Protein AF-A0A3C1A4A0-F1 (afdb_monomer)

Secondary structure (DSSP, 8-state):
-TGGG-HHHHHHHHH-TT---HHHHHHHHHHHHHHHTTT-SEEE--GGGHHHHHHHHHHHHHHHHHH--TT--SS---EEE----S--PBPSS-TTSBP-TT-S-GGG---TTS-HHHHHHHHHT----SS------TT-GGGHHHHHHHHHHHHHHT--HHHHHHHTTT--HHHHHHHHHHHHHHHHHHHHHHHHHHHT-HHHHHHHHHHHHHHHHHHHHHHHHHHHHHHT---

Structure (mmCIF, N/CA/C/O backbone):
data_AF-A0A3C1A4A0-F1
#
_entry.id   AF-A0A3C1A4A0-F1
#
loop_
_atom_site.group_PDB
_atom_site.id
_atom_site.type_symbol
_atom_site.label_atom_id
_atom_site.label_alt_id
_atom_site.label_comp_id
_atom_site.label_asym_id
_atom_site.label_entity_id
_atom_site.label_seq_id
_atom_site.pdbx_PDB_ins_code
_atom_site.Cartn_x
_atom_site.Cartn_y
_atom_site.Cartn_z
_atom_site.occupancy
_atom_site.B_iso_or_equiv
_atom_site.auth_seq_id
_atom_site.auth_comp_id
_atom_site.auth_asym_id
_atom_site.auth_atom_id
_atom_site.pdbx_PDB_model_num
ATOM 1 N N . GLY A 1 1 ? 27.630 -5.277 -5.336 1.00 88.19 1 GLY A N 1
ATOM 2 C CA . GLY A 1 1 ? 27.546 -4.837 -3.927 1.00 88.19 1 GLY A CA 1
ATOM 3 C C . GLY A 1 1 ? 26.311 -4.006 -3.605 1.00 88.19 1 GLY A C 1
ATOM 4 O O . GLY A 1 1 ? 25.944 -3.952 -2.444 1.00 88.19 1 GLY A O 1
ATOM 5 N N . GLU A 1 2 ? 25.671 -3.344 -4.577 1.00 90.88 2 GLU A N 1
ATOM 6 C CA . GLU A 1 2 ? 24.480 -2.506 -4.327 1.00 90.88 2 GLU A CA 1
ATOM 7 C C . GLU A 1 2 ? 23.326 -3.319 -3.719 1.00 90.88 2 GLU A C 1
ATOM 9 O O . GLU A 1 2 ? 22.806 -2.955 -2.670 1.00 90.88 2 GLU A O 1
ATOM 14 N N . LEU A 1 3 ? 23.026 -4.487 -4.300 1.00 93.62 3 LEU A N 1
ATOM 15 C CA . LEU A 1 3 ? 21.963 -5.382 -3.828 1.00 93.62 3 LEU A CA 1
ATOM 16 C C . LEU A 1 3 ? 22.235 -5.977 -2.437 1.00 93.62 3 LEU A C 1
ATOM 18 O O . LEU A 1 3 ? 21.347 -6.006 -1.593 1.00 93.62 3 LEU A O 1
ATOM 22 N N . SER A 1 4 ? 23.476 -6.379 -2.139 1.00 91.75 4 SER A N 1
ATOM 23 C CA . SER A 1 4 ? 23.825 -6.957 -0.829 1.00 91.75 4 SER A CA 1
ATOM 24 C C . SER A 1 4 ? 23.772 -5.951 0.327 1.00 91.75 4 SER A C 1
ATOM 26 O O . SER A 1 4 ? 23.765 -6.346 1.493 1.00 91.75 4 SER A O 1
ATOM 28 N N . ARG A 1 5 ? 23.721 -4.647 0.028 1.00 92.75 5 ARG A N 1
ATOM 29 C CA . ARG A 1 5 ? 23.561 -3.576 1.022 1.00 92.75 5 ARG A CA 1
ATOM 30 C C . ARG A 1 5 ? 22.105 -3.164 1.251 1.00 92.75 5 ARG A C 1
ATOM 32 O O . ARG A 1 5 ? 21.875 -2.317 2.112 1.00 92.75 5 ARG A O 1
ATOM 39 N N . MET A 1 6 ? 21.146 -3.752 0.536 1.00 92.12 6 MET A N 1
ATOM 40 C CA . MET A 1 6 ? 19.728 -3.430 0.693 1.00 92.12 6 MET A CA 1
ATOM 41 C C . MET A 1 6 ? 19.217 -3.850 2.072 1.00 92.12 6 MET A C 1
ATOM 43 O O . MET A 1 6 ? 19.341 -5.016 2.453 1.00 92.12 6 MET A O 1
ATOM 47 N N . THR A 1 7 ? 18.611 -2.917 2.808 1.00 90.12 7 THR A N 1
ATOM 48 C CA . THR A 1 7 ? 18.060 -3.172 4.150 1.00 90.12 7 THR A CA 1
ATOM 49 C C . THR A 1 7 ? 16.989 -4.254 4.087 1.00 90.12 7 THR A C 1
ATOM 51 O O . THR A 1 7 ? 17.040 -5.220 4.838 1.00 90.12 7 THR A O 1
ATOM 54 N N . GLN A 1 8 ? 16.102 -4.179 3.092 1.00 86.81 8 GLN A N 1
ATOM 55 C CA . GLN A 1 8 ? 15.045 -5.172 2.895 1.00 86.81 8 GLN A CA 1
ATOM 56 C C . GLN A 1 8 ? 15.579 -6.581 2.611 1.00 86.81 8 GLN A C 1
ATOM 58 O O . GLN A 1 8 ? 14.972 -7.558 3.042 1.00 86.81 8 GLN A O 1
ATOM 63 N N . PHE A 1 9 ? 16.705 -6.705 1.899 1.00 91.69 9 PHE A N 1
ATOM 64 C CA . PHE A 1 9 ? 17.341 -8.006 1.685 1.00 91.69 9 PHE A CA 1
ATOM 65 C C . PHE A 1 9 ? 17.892 -8.559 3.003 1.00 91.69 9 PHE A C 1
ATOM 67 O O . PHE A 1 9 ? 17.619 -9.712 3.331 1.00 91.69 9 PHE A O 1
ATOM 74 N N . LYS A 1 10 ? 18.608 -7.739 3.783 1.00 91.00 10 LYS A N 1
ATOM 75 C CA . LYS A 1 10 ? 19.170 -8.141 5.082 1.00 91.00 10 LYS A CA 1
ATOM 76 C C . LYS A 1 10 ? 18.083 -8.547 6.077 1.00 91.00 10 LYS A C 1
ATOM 78 O O . LYS A 1 10 ? 18.164 -9.632 6.645 1.00 91.00 10 LYS A O 1
ATOM 83 N N . ASP A 1 11 ? 17.049 -7.724 6.226 1.00 88.00 11 ASP A N 1
ATOM 84 C CA . ASP A 1 11 ? 15.963 -7.953 7.181 1.00 88.00 11 ASP A CA 1
ATOM 85 C C . ASP A 1 11 ? 15.166 -9.215 6.836 1.00 88.00 11 ASP A C 1
ATOM 87 O O . ASP A 1 11 ? 14.898 -10.044 7.706 1.00 88.00 11 ASP A O 1
ATOM 91 N N . LYS A 1 12 ? 14.802 -9.395 5.558 1.00 86.69 12 LYS A N 1
ATOM 92 C CA . LYS A 1 12 ? 14.055 -10.582 5.117 1.00 86.69 12 LYS A CA 1
ATOM 93 C C . LYS A 1 12 ? 14.904 -11.847 5.173 1.00 86.69 12 LYS A C 1
ATOM 95 O O . LYS A 1 12 ? 14.378 -12.886 5.552 1.00 86.69 12 LYS A O 1
ATOM 100 N N . SER A 1 13 ? 16.198 -11.758 4.863 1.00 89.94 13 SER A N 1
ATOM 101 C CA . SER A 1 13 ? 17.115 -12.899 4.978 1.00 89.94 13 SER A CA 1
ATOM 102 C C . SER A 1 13 ? 17.312 -13.328 6.430 1.00 89.94 13 SER A C 1
ATOM 104 O O . SER A 1 13 ? 17.374 -14.518 6.707 1.00 89.94 13 SER A O 1
ATOM 106 N N . ALA A 1 14 ? 17.367 -12.376 7.367 1.00 90.81 14 ALA A N 1
ATOM 107 C CA . ALA A 1 14 ? 17.464 -12.682 8.792 1.00 90.81 14 ALA A CA 1
ATOM 108 C C . ALA A 1 14 ? 16.178 -13.327 9.339 1.00 90.81 14 ALA A C 1
ATOM 110 O O . ALA A 1 14 ? 16.251 -14.231 10.165 1.00 90.81 14 ALA A O 1
ATOM 111 N N . LYS A 1 15 ? 15.003 -12.882 8.871 1.00 85.75 15 LYS A N 1
ATOM 112 C CA . LYS A 1 15 ? 13.700 -13.440 9.278 1.00 85.75 15 LYS A CA 1
ATOM 113 C C . LYS A 1 15 ? 13.388 -14.805 8.656 1.00 85.75 15 LYS A C 1
ATOM 115 O O . LYS A 1 15 ? 12.660 -15.580 9.263 1.00 85.75 15 LYS A O 1
ATOM 120 N N . HIS A 1 16 ? 13.918 -15.086 7.468 1.00 86.00 16 HIS A N 1
ATOM 121 C CA . HIS A 1 16 ? 13.649 -16.304 6.695 1.00 86.00 16 HIS A CA 1
ATOM 122 C C . HIS A 1 16 ? 14.960 -16.957 6.238 1.00 86.00 16 HIS A C 1
ATOM 124 O O . HIS A 1 16 ? 15.232 -17.081 5.042 1.00 86.00 16 HIS A O 1
ATOM 130 N N . ALA A 1 17 ? 15.808 -17.325 7.203 1.00 87.12 17 ALA A N 1
ATOM 131 C CA . ALA A 1 17 ? 17.153 -17.847 6.946 1.00 87.12 17 ALA A CA 1
ATOM 132 C C . ALA A 1 17 ? 17.165 -19.162 6.139 1.00 87.12 17 ALA A C 1
ATOM 134 O O . ALA A 1 17 ? 18.149 -19.479 5.477 1.00 87.12 17 ALA A O 1
ATOM 135 N N . ASP A 1 18 ? 16.064 -19.906 6.172 1.00 90.00 18 ASP A N 1
ATOM 136 C CA . ASP A 1 18 ? 15.817 -21.155 5.453 1.00 90.00 18 ASP A CA 1
ATOM 137 C C . ASP A 1 18 ? 15.404 -20.957 3.981 1.00 90.00 18 ASP A C 1
ATOM 139 O O . ASP A 1 18 ? 15.448 -21.910 3.203 1.00 90.00 18 ASP A O 1
ATOM 143 N N . ASN A 1 19 ? 15.044 -19.735 3.562 1.00 88.88 19 ASN A N 1
ATOM 144 C CA . ASN A 1 19 ? 14.554 -19.446 2.207 1.00 88.88 19 ASN A CA 1
ATOM 145 C C . ASN A 1 19 ? 15.126 -18.144 1.613 1.00 88.88 19 ASN A C 1
ATOM 147 O O . ASN A 1 19 ? 14.404 -17.252 1.153 1.00 88.88 19 ASN A O 1
ATOM 151 N N . ILE A 1 20 ? 16.455 -18.040 1.579 1.00 92.00 20 ILE A N 1
ATOM 152 C CA . ILE A 1 20 ? 17.159 -16.936 0.914 1.00 92.00 20 ILE A CA 1
ATOM 153 C C . ILE A 1 20 ? 17.352 -17.282 -0.568 1.00 92.00 20 ILE A C 1
ATOM 155 O O . ILE A 1 20 ? 18.383 -17.812 -0.979 1.00 92.00 20 ILE A O 1
ATOM 159 N N . ASN A 1 21 ? 16.340 -17.000 -1.389 1.00 93.12 21 ASN A N 1
ATOM 160 C CA . ASN A 1 21 ? 16.384 -17.278 -2.827 1.00 93.12 21 ASN A CA 1
ATOM 161 C C . ASN A 1 21 ? 16.901 -16.091 -3.664 1.00 93.12 21 ASN A C 1
ATOM 163 O O . ASN A 1 21 ? 16.893 -14.933 -3.239 1.00 93.12 21 ASN A O 1
ATOM 167 N N . ALA A 1 22 ? 17.319 -16.379 -4.901 1.00 94.94 22 ALA A N 1
ATOM 168 C CA . ALA A 1 22 ? 17.848 -15.374 -5.823 1.00 94.94 22 ALA A CA 1
ATOM 169 C C . ALA A 1 22 ? 16.829 -14.271 -6.159 1.00 94.94 22 ALA A C 1
ATOM 171 O O . ALA A 1 22 ? 17.225 -13.121 -6.315 1.00 94.94 22 ALA A O 1
ATOM 172 N N . GLY A 1 23 ? 15.531 -14.589 -6.207 1.00 94.50 23 GLY A N 1
ATOM 173 C CA . GLY A 1 23 ? 14.477 -13.602 -6.452 1.00 94.50 23 GLY A CA 1
ATOM 174 C C . GLY A 1 23 ? 14.412 -12.539 -5.354 1.00 94.50 23 GLY A C 1
ATOM 175 O O . GLY A 1 23 ? 14.337 -11.349 -5.647 1.00 94.50 23 GLY A O 1
ATOM 176 N N . LEU A 1 24 ? 14.543 -12.941 -4.087 1.00 92.69 24 LEU A N 1
ATOM 177 C CA . LEU A 1 24 ? 14.626 -12.012 -2.956 1.00 92.69 24 LEU A CA 1
ATOM 178 C C . LEU A 1 24 ? 15.855 -11.089 -3.040 1.00 92.69 24 LEU A C 1
ATOM 180 O O . LEU A 1 24 ? 15.808 -9.955 -2.567 1.00 92.69 24 LEU A O 1
ATOM 184 N N . PHE A 1 25 ? 16.947 -11.553 -3.643 1.00 94.56 25 PHE A N 1
ATOM 185 C CA . PHE A 1 25 ? 18.148 -10.744 -3.835 1.00 94.56 25 PHE A CA 1
ATOM 186 C C . PHE A 1 25 ? 18.039 -9.791 -5.035 1.00 94.56 25 PHE A C 1
ATOM 188 O O . PHE A 1 25 ? 18.521 -8.659 -4.971 1.00 94.56 25 PHE A O 1
ATOM 195 N N . THR A 1 26 ? 17.413 -10.228 -6.132 1.00 96.31 26 THR A N 1
ATOM 196 C CA . THR A 1 26 ? 17.407 -9.502 -7.412 1.00 96.31 26 THR A CA 1
ATOM 197 C C . THR A 1 26 ? 16.146 -8.690 -7.683 1.00 96.31 26 THR A C 1
ATOM 199 O O . THR A 1 26 ? 16.168 -7.872 -8.603 1.00 96.31 26 THR A O 1
ATOM 202 N N . TYR A 1 27 ? 15.075 -8.822 -6.890 1.00 95.69 27 TYR A N 1
ATOM 203 C CA . TYR A 1 27 ? 13.841 -8.064 -7.136 1.00 95.69 27 TYR A CA 1
ATOM 204 C C . TYR A 1 27 ? 14.012 -6.534 -7.212 1.00 95.69 27 TYR A C 1
ATOM 206 O O . TYR A 1 27 ? 13.233 -5.935 -7.948 1.00 95.69 27 TYR A O 1
ATOM 214 N N . PRO A 1 28 ? 14.996 -5.861 -6.566 1.00 96.75 28 PRO A N 1
ATOM 215 C CA . PRO A 1 28 ? 15.185 -4.425 -6.781 1.00 96.75 28 PRO A CA 1
ATOM 216 C C . PRO A 1 28 ? 15.557 -4.082 -8.232 1.00 96.75 28 PRO A C 1
ATOM 218 O O . PRO A 1 28 ? 15.230 -3.003 -8.712 1.00 96.75 28 PRO A O 1
ATOM 221 N N . VAL A 1 29 ? 16.204 -5.006 -8.953 1.00 97.88 29 VAL A N 1
ATOM 222 C CA . VAL A 1 29 ? 16.511 -4.852 -10.385 1.00 97.88 29 VAL A CA 1
ATOM 223 C C . VAL A 1 29 ? 15.251 -5.027 -11.229 1.00 97.88 29 VAL A C 1
ATOM 225 O O . VAL A 1 29 ? 15.039 -4.263 -12.167 1.00 97.88 29 VAL A O 1
ATOM 228 N N . LEU A 1 30 ? 14.396 -5.993 -10.880 1.00 98.19 30 LEU A N 1
ATOM 229 C CA . LEU A 1 30 ? 13.100 -6.163 -11.540 1.00 98.19 30 LEU A CA 1
ATOM 230 C C . LEU A 1 30 ? 12.206 -4.935 -11.314 1.00 98.19 30 LEU A C 1
ATOM 232 O O . LEU A 1 30 ? 11.671 -4.398 -12.272 1.00 98.19 30 LEU A O 1
ATOM 236 N N . MET A 1 31 ? 12.162 -4.412 -10.086 1.00 98.00 31 MET A N 1
ATOM 237 C CA . MET A 1 31 ? 11.457 -3.170 -9.759 1.00 98.00 31 MET A CA 1
ATOM 238 C C . MET A 1 31 ? 11.986 -1.977 -10.569 1.00 98.00 31 MET A C 1
ATOM 240 O O . MET A 1 31 ? 11.201 -1.156 -11.041 1.00 98.00 31 MET A O 1
ATOM 244 N N . ALA A 1 32 ? 13.303 -1.880 -10.775 1.00 98.25 32 ALA A N 1
ATOM 245 C CA . ALA A 1 32 ? 13.867 -0.855 -11.646 1.00 98.25 32 ALA A CA 1
ATOM 246 C C . ALA A 1 32 ? 13.379 -1.017 -13.095 1.00 98.25 32 ALA A C 1
ATOM 248 O O . ALA A 1 32 ? 12.984 -0.034 -13.719 1.00 98.25 32 ALA A O 1
ATOM 249 N N . ALA A 1 33 ? 13.341 -2.242 -13.628 1.00 98.31 33 ALA A N 1
ATOM 250 C CA . ALA A 1 33 ? 12.788 -2.503 -14.957 1.00 98.31 33 ALA A CA 1
ATOM 251 C C . ALA A 1 33 ? 11.298 -2.121 -15.044 1.00 98.31 33 ALA A C 1
ATOM 253 O O . ALA A 1 33 ? 10.912 -1.421 -15.982 1.00 98.31 33 ALA A O 1
ATOM 254 N N . ASP A 1 34 ? 10.498 -2.486 -14.036 1.00 98.19 34 ASP A N 1
ATOM 255 C CA . ASP A 1 34 ? 9.073 -2.150 -13.943 1.00 98.19 34 ASP A CA 1
ATOM 256 C C . ASP A 1 34 ? 8.834 -0.638 -13.986 1.00 98.19 34 ASP A C 1
ATOM 258 O O . ASP A 1 34 ? 7.849 -0.187 -14.554 1.00 98.19 34 ASP A O 1
ATOM 262 N N . ILE A 1 35 ? 9.730 0.169 -13.418 1.00 98.25 35 ILE A N 1
ATOM 263 C CA . ILE A 1 35 ? 9.612 1.633 -13.421 1.00 98.25 35 ILE A CA 1
ATOM 264 C C . ILE A 1 35 ? 10.094 2.222 -14.755 1.00 98.25 35 ILE A C 1
ATOM 266 O O . ILE A 1 35 ? 9.434 3.077 -15.357 1.00 98.25 35 ILE A O 1
ATOM 270 N N . LEU A 1 36 ? 11.264 1.786 -15.221 1.00 98.31 36 LEU A N 1
ATOM 271 C CA . LEU A 1 36 ? 11.958 2.404 -16.348 1.00 98.31 36 LEU A CA 1
ATOM 272 C C . LEU A 1 36 ? 11.327 2.056 -17.702 1.00 98.31 36 LEU A C 1
ATOM 274 O O . LEU A 1 36 ? 11.358 2.893 -18.608 1.00 98.31 36 LEU A O 1
ATOM 278 N N . LEU A 1 37 ? 10.697 0.881 -17.841 1.00 98.19 37 LEU A N 1
ATOM 279 C CA . LEU A 1 37 ? 9.982 0.491 -19.064 1.00 98.19 37 LEU A CA 1
ATOM 280 C C . LEU A 1 37 ? 8.904 1.508 -19.460 1.00 98.19 37 LEU A C 1
ATOM 282 O O . LEU A 1 37 ? 8.735 1.790 -20.649 1.00 98.19 37 LEU A O 1
ATOM 286 N N . TYR A 1 38 ? 8.238 2.113 -18.477 1.00 98.19 38 TYR A N 1
ATOM 287 C CA . TYR A 1 38 ? 7.145 3.065 -18.694 1.00 98.19 38 TYR A CA 1
ATOM 288 C C . TYR A 1 38 ? 7.558 4.535 -18.593 1.00 98.19 38 TYR A C 1
ATOM 290 O O . TYR A 1 38 ? 6.692 5.403 -18.655 1.00 98.19 38 TYR A O 1
ATOM 298 N N . GLN A 1 39 ? 8.858 4.840 -18.481 1.00 97.50 39 GLN A N 1
ATOM 299 C CA . GLN A 1 39 ? 9.360 6.222 -18.444 1.00 97.50 39 GLN A CA 1
ATOM 300 C C . GLN A 1 39 ? 8.706 7.063 -17.330 1.00 97.50 39 GLN A C 1
ATOM 302 O O . GLN A 1 39 ? 8.341 8.221 -17.550 1.00 97.50 39 GLN A O 1
ATOM 307 N N . ALA A 1 40 ? 8.525 6.467 -16.148 1.00 97.06 40 ALA A N 1
ATOM 308 C CA . ALA A 1 40 ? 7.847 7.110 -15.030 1.00 97.06 40 ALA A CA 1
ATOM 309 C C . ALA A 1 40 ? 8.638 8.314 -14.488 1.00 97.06 40 ALA A C 1
ATOM 311 O O . ALA A 1 40 ? 9.836 8.224 -14.225 1.00 97.06 40 ALA A O 1
ATOM 312 N N . ASP A 1 41 ? 7.948 9.435 -14.269 1.00 95.81 41 ASP A N 1
ATOM 313 C CA . ASP A 1 41 ? 8.525 10.624 -13.630 1.00 95.81 41 ASP A CA 1
ATOM 314 C C . ASP A 1 41 ? 8.490 10.517 -12.095 1.00 95.81 41 ASP A C 1
ATOM 316 O O . ASP A 1 41 ? 9.425 10.930 -11.407 1.00 95.81 41 ASP A O 1
ATOM 320 N N . LEU A 1 42 ? 7.408 9.945 -11.559 1.00 95.12 42 LEU A N 1
ATOM 321 C CA . LEU A 1 42 ? 7.116 9.848 -10.131 1.00 95.12 42 LEU A CA 1
ATOM 322 C C . LEU A 1 42 ? 6.676 8.428 -9.772 1.00 95.12 42 LEU A C 1
ATOM 324 O O . LEU A 1 42 ? 5.824 7.856 -10.450 1.00 95.12 42 LEU A O 1
ATOM 328 N N . VAL A 1 43 ? 7.212 7.888 -8.675 1.00 95.81 43 VAL A N 1
ATOM 329 C CA . VAL A 1 43 ? 6.853 6.555 -8.170 1.00 95.81 43 VAL A CA 1
ATOM 330 C C . VAL A 1 43 ? 6.372 6.667 -6.717 1.00 95.81 43 VAL A C 1
ATOM 332 O O . VAL A 1 43 ? 7.169 7.051 -5.853 1.00 95.81 43 VAL A O 1
ATOM 335 N N . PRO A 1 44 ? 5.091 6.361 -6.423 1.00 92.19 44 PRO A N 1
ATOM 336 C CA . PRO A 1 44 ? 4.584 6.351 -5.057 1.00 92.19 44 PRO A CA 1
ATOM 337 C C . PRO A 1 44 ? 5.153 5.150 -4.318 1.00 92.19 44 PRO A C 1
ATOM 339 O O . PRO A 1 44 ? 4.913 4.009 -4.710 1.00 92.19 44 PRO A O 1
ATOM 342 N N . VAL A 1 45 ? 5.870 5.390 -3.225 1.00 88.19 45 VAL A N 1
ATOM 343 C CA . VAL A 1 45 ? 6.465 4.308 -2.435 1.00 88.19 45 VAL A CA 1
ATOM 344 C C . VAL A 1 45 ? 6.355 4.550 -0.936 1.00 88.19 45 VAL A C 1
ATOM 346 O O . VAL A 1 45 ? 6.220 5.681 -0.479 1.00 88.19 45 VAL A O 1
ATOM 349 N N . GLY A 1 46 ? 6.415 3.472 -0.152 1.00 84.12 46 GLY A N 1
ATOM 350 C CA . GLY A 1 46 ? 6.626 3.559 1.291 1.00 84.12 46 GLY A CA 1
ATOM 351 C C . GLY A 1 46 ? 8.060 3.981 1.627 1.00 84.12 46 GLY A C 1
ATOM 352 O O . GLY A 1 46 ? 8.976 3.817 0.820 1.00 84.12 46 GLY A O 1
ATOM 353 N N . LYS A 1 47 ? 8.280 4.490 2.849 1.00 81.38 47 LYS A N 1
ATOM 354 C CA . LYS A 1 47 ? 9.627 4.859 3.334 1.00 81.38 47 LYS A CA 1
ATOM 355 C C . LYS A 1 47 ? 10.617 3.689 3.249 1.00 81.38 47 LYS A C 1
ATOM 357 O O . LYS A 1 47 ? 11.785 3.895 2.946 1.00 81.38 47 LYS A O 1
ATOM 362 N N . ASP A 1 48 ? 10.132 2.471 3.466 1.00 80.38 48 ASP A N 1
ATOM 363 C CA . ASP A 1 48 ? 10.882 1.214 3.413 1.00 80.38 48 ASP A CA 1
ATOM 364 C C . ASP A 1 48 ? 11.329 0.805 1.998 1.00 80.38 48 ASP A C 1
ATOM 366 O O . ASP A 1 48 ? 12.164 -0.084 1.852 1.00 80.38 48 ASP A O 1
ATOM 370 N N . GLN A 1 49 ? 10.784 1.443 0.959 1.00 87.25 49 GLN A N 1
ATOM 371 C CA . GLN A 1 49 ? 11.095 1.174 -0.447 1.00 87.25 49 GLN A CA 1
ATOM 372 C C . GLN A 1 49 ? 11.917 2.299 -1.099 1.00 87.25 49 GLN A C 1
ATOM 374 O O . GLN A 1 49 ? 12.316 2.172 -2.254 1.00 87.25 49 GLN A O 1
ATOM 379 N N . MET A 1 50 ? 12.220 3.385 -0.374 1.00 91.00 50 MET A N 1
ATOM 380 C CA . MET A 1 50 ? 12.997 4.514 -0.909 1.00 91.00 50 MET A CA 1
ATOM 381 C C . MET A 1 50 ? 14.382 4.087 -1.408 1.00 91.00 50 MET A C 1
ATOM 383 O O . MET A 1 50 ? 14.824 4.551 -2.453 1.00 91.00 50 MET A O 1
ATOM 387 N N . GLN A 1 51 ? 15.035 3.138 -0.729 1.00 93.94 51 GLN A N 1
ATOM 388 C CA . GLN A 1 51 ? 16.333 2.609 -1.163 1.00 93.94 51 GLN A CA 1
ATOM 389 C C . GLN A 1 51 ? 16.261 1.919 -2.541 1.00 93.94 51 GLN A C 1
ATOM 391 O O . GLN A 1 51 ? 17.216 1.986 -3.313 1.00 93.94 51 GLN A O 1
ATOM 396 N N . HIS A 1 52 ? 15.127 1.290 -2.880 1.00 95.69 52 HIS A N 1
ATOM 397 C CA . HIS A 1 52 ? 14.927 0.688 -4.203 1.00 95.69 52 HIS A CA 1
ATOM 398 C C . HIS A 1 52 ? 14.680 1.733 -5.296 1.00 95.69 52 HIS A C 1
ATOM 400 O O . HIS A 1 52 ? 15.026 1.518 -6.458 1.00 95.69 52 HIS A O 1
ATOM 406 N N . ILE A 1 53 ? 14.118 2.888 -4.935 1.00 96.69 53 ILE A N 1
ATOM 407 C CA . ILE A 1 53 ? 14.013 4.008 -5.869 1.00 96.69 53 ILE A CA 1
ATOM 408 C C . ILE A 1 53 ? 15.391 4.599 -6.159 1.00 96.69 53 ILE A C 1
ATOM 410 O O . ILE A 1 53 ? 15.691 4.841 -7.324 1.00 96.69 53 ILE A O 1
ATOM 414 N N . GLU A 1 54 ? 16.258 4.748 -5.156 1.00 95.81 54 GLU A N 1
ATOM 415 C CA . GLU A 1 54 ? 17.620 5.247 -5.394 1.00 95.81 54 GLU A CA 1
ATOM 416 C C . GLU A 1 54 ? 18.434 4.317 -6.302 1.00 95.81 54 GLU A C 1
ATOM 418 O O . GLU A 1 54 ? 18.988 4.782 -7.292 1.00 95.81 54 GLU A O 1
ATOM 423 N N . ILE A 1 55 ? 18.407 2.992 -6.096 1.00 97.00 55 ILE A N 1
ATOM 424 C CA . ILE A 1 55 ? 19.085 2.083 -7.045 1.00 97.00 55 ILE A CA 1
ATOM 425 C C . ILE A 1 55 ? 18.457 2.124 -8.448 1.00 97.00 55 ILE A C 1
ATOM 427 O O . ILE A 1 55 ? 19.170 1.999 -9.440 1.00 97.00 55 ILE A O 1
ATOM 431 N N . THR A 1 56 ? 17.141 2.334 -8.565 1.00 98.31 56 THR A N 1
ATOM 432 C CA . THR A 1 56 ? 16.490 2.514 -9.875 1.00 98.31 56 THR A CA 1
ATOM 433 C C . THR A 1 56 ? 17.040 3.750 -10.590 1.00 98.31 56 THR A C 1
ATOM 435 O O . THR A 1 56 ? 17.305 3.704 -11.793 1.00 98.31 56 THR A O 1
ATOM 438 N N . ARG A 1 57 ? 17.246 4.844 -9.848 1.00 98.19 57 ARG A N 1
ATOM 439 C CA . ARG A 1 57 ? 17.845 6.086 -10.352 1.00 98.19 57 ARG A CA 1
ATOM 440 C C . ARG A 1 57 ? 19.294 5.861 -10.777 1.00 98.19 57 ARG A C 1
ATOM 442 O O . ARG A 1 57 ? 19.622 6.169 -11.920 1.00 98.19 57 ARG A O 1
ATOM 449 N N . ASP A 1 58 ? 20.103 5.228 -9.928 1.00 98.00 58 ASP A N 1
ATOM 450 C CA . ASP A 1 58 ? 21.504 4.901 -10.221 1.00 98.00 58 ASP A CA 1
ATOM 451 C C . ASP A 1 58 ? 21.635 4.039 -11.488 1.00 98.00 58 ASP A C 1
ATOM 453 O O . ASP A 1 58 ? 22.503 4.279 -12.330 1.00 98.00 58 ASP A O 1
ATOM 457 N N . ILE A 1 59 ? 20.756 3.042 -11.663 1.00 98.25 59 ILE A N 1
ATOM 458 C CA . ILE A 1 59 ? 20.716 2.190 -12.861 1.00 98.25 59 ILE A CA 1
ATOM 459 C C . ILE A 1 59 ? 20.370 3.016 -14.107 1.00 98.25 59 ILE A C 1
ATOM 461 O O . ILE A 1 59 ? 21.039 2.877 -15.135 1.00 98.25 59 ILE A O 1
ATOM 465 N N . ALA A 1 60 ? 19.351 3.877 -14.027 1.00 98.25 60 ALA A N 1
ATOM 466 C CA . ALA A 1 60 ? 18.929 4.721 -15.142 1.00 98.25 60 ALA A CA 1
ATOM 467 C C . ALA A 1 60 ? 20.035 5.698 -15.569 1.00 98.25 60 ALA A C 1
ATOM 469 O O . ALA A 1 60 ? 20.359 5.795 -16.755 1.00 98.25 60 ALA A O 1
ATOM 470 N N . GLU A 1 61 ? 20.645 6.387 -14.604 1.00 97.69 61 GLU A N 1
ATOM 471 C CA . GLU A 1 61 ? 21.737 7.337 -14.824 1.00 97.69 61 GLU A CA 1
ATOM 472 C C . GLU A 1 61 ? 22.969 6.639 -15.413 1.00 97.69 61 GLU A C 1
ATOM 474 O O . GLU A 1 61 ? 23.514 7.096 -16.421 1.00 97.69 61 GLU A O 1
ATOM 479 N N . ARG A 1 62 ? 23.352 5.477 -14.868 1.00 97.81 62 ARG A N 1
ATOM 480 C CA . ARG A 1 62 ? 24.464 4.663 -15.379 1.00 97.81 62 ARG A CA 1
ATOM 481 C C . ARG A 1 62 ? 24.231 4.212 -16.817 1.00 97.81 62 ARG A C 1
ATOM 483 O O . ARG A 1 62 ? 25.121 4.360 -17.651 1.00 97.81 62 ARG A O 1
ATOM 490 N N . PHE A 1 63 ? 23.046 3.687 -17.132 1.00 98.19 63 PHE A N 1
ATOM 491 C CA . PHE A 1 63 ? 22.727 3.266 -18.498 1.00 98.19 63 PHE A CA 1
ATOM 492 C C . PHE A 1 63 ? 22.772 4.449 -19.471 1.00 98.19 63 PHE A C 1
ATOM 494 O O . PHE A 1 63 ? 23.361 4.350 -20.550 1.00 98.19 63 PHE A O 1
ATOM 501 N N . ASN A 1 64 ? 22.184 5.583 -19.084 1.00 97.94 64 ASN A N 1
ATOM 502 C CA . ASN A 1 64 ? 22.209 6.789 -19.901 1.00 97.94 64 ASN A CA 1
ATOM 503 C C . ASN A 1 64 ? 23.646 7.284 -20.131 1.00 97.94 64 ASN A C 1
ATOM 505 O O . ASN A 1 64 ? 23.996 7.595 -21.264 1.00 97.94 64 ASN A O 1
ATOM 509 N N . SER A 1 65 ? 24.495 7.290 -19.103 1.00 96.62 65 SER A N 1
ATOM 510 C CA . SER A 1 65 ? 25.891 7.721 -19.222 1.00 96.62 65 SER A CA 1
ATOM 511 C C . SER A 1 65 ? 26.723 6.825 -20.147 1.00 96.62 65 SER A C 1
ATOM 513 O O . SER A 1 65 ? 27.551 7.339 -20.893 1.00 96.62 65 SER A O 1
ATOM 515 N N . ILE A 1 66 ? 26.500 5.506 -20.125 1.00 96.88 66 ILE A N 1
ATOM 516 C CA . ILE A 1 66 ? 27.285 4.553 -20.926 1.00 96.88 66 ILE A CA 1
ATOM 517 C C . ILE A 1 66 ? 26.826 4.531 -22.391 1.00 96.88 66 ILE A C 1
ATOM 519 O O . ILE A 1 66 ? 27.655 4.496 -23.297 1.00 96.88 66 ILE A O 1
ATOM 523 N N . TYR A 1 67 ? 25.512 4.529 -22.641 1.00 96.31 67 TYR A N 1
ATOM 524 C CA . TYR A 1 67 ? 24.966 4.204 -23.967 1.00 96.31 67 TYR A CA 1
ATOM 525 C C . TYR A 1 67 ? 24.298 5.382 -24.696 1.00 96.31 67 TYR A C 1
ATOM 527 O O . TYR A 1 67 ? 23.926 5.276 -25.878 1.00 96.31 67 TYR A O 1
ATOM 535 N N . CYS A 1 68 ? 24.084 6.512 -24.023 1.00 94.19 68 CYS A N 1
ATOM 536 C CA . CYS A 1 68 ? 23.373 7.650 -24.600 1.00 94.19 68 CYS A CA 1
ATOM 537 C C . CYS A 1 68 ? 24.314 8.802 -24.943 1.00 94.19 68 CYS A C 1
ATOM 539 O O . CYS A 1 68 ? 25.340 9.015 -24.309 1.00 94.19 68 CYS A O 1
ATOM 541 N N . LYS A 1 69 ? 23.947 9.547 -25.991 1.00 86.50 69 LYS A N 1
ATOM 542 C CA . LYS A 1 69 ? 24.596 10.821 -26.303 1.00 86.50 69 LYS A CA 1
ATOM 543 C C . LYS A 1 69 ? 23.978 11.897 -25.418 1.00 86.50 69 LYS A C 1
ATOM 545 O O . LYS A 1 69 ? 22.814 11.772 -25.025 1.00 86.50 69 LYS A O 1
ATOM 550 N N . GLU A 1 70 ? 24.739 12.951 -25.160 1.00 84.69 70 GLU A N 1
ATOM 551 C CA . GLU A 1 70 ? 24.260 14.114 -24.420 1.00 84.69 70 GLU A CA 1
ATOM 552 C C . GLU A 1 70 ? 22.945 14.645 -25.019 1.00 84.69 70 GLU A C 1
ATOM 554 O O . GLU A 1 70 ? 22.774 14.697 -26.239 1.00 84.69 70 GLU A O 1
ATOM 559 N N . GLY A 1 71 ? 21.975 14.943 -24.152 1.00 84.88 71 GLY A N 1
ATOM 560 C CA . GLY A 1 71 ? 20.645 15.414 -24.551 1.00 84.88 71 GLY A CA 1
ATOM 561 C C . GLY A 1 71 ? 19.689 14.353 -25.118 1.00 84.88 71 GLY A C 1
ATOM 562 O O . GLY A 1 71 ? 18.559 14.698 -25.453 1.00 84.88 71 GLY A O 1
ATOM 563 N N . ASN A 1 72 ? 20.079 13.074 -25.214 1.00 91.69 72 ASN A N 1
ATOM 564 C CA . ASN A 1 72 ? 19.206 12.009 -25.734 1.00 91.69 72 ASN A CA 1
ATOM 565 C C . ASN A 1 72 ? 19.218 10.730 -24.866 1.00 91.69 72 ASN A C 1
ATOM 567 O O . ASN A 1 72 ? 19.686 9.680 -25.331 1.00 91.69 72 ASN A O 1
ATOM 571 N N . PRO A 1 73 ? 18.745 10.805 -23.604 1.00 95.00 73 PRO A N 1
ATOM 572 C CA . PRO A 1 73 ? 18.676 9.656 -22.704 1.00 95.00 73 PRO A CA 1
ATOM 573 C C . PRO A 1 73 ? 17.611 8.639 -23.144 1.00 95.00 73 PRO A C 1
ATOM 575 O O . PRO A 1 73 ? 16.579 8.996 -23.714 1.00 95.00 73 PRO A O 1
ATOM 578 N N . VAL A 1 74 ? 17.840 7.358 -22.840 1.00 96.88 74 VAL A N 1
ATOM 579 C CA . VAL A 1 74 ? 16.837 6.295 -23.039 1.00 96.88 74 VAL A CA 1
ATOM 580 C C . VAL A 1 74 ? 15.855 6.239 -21.878 1.00 96.88 74 VAL A C 1
ATOM 582 O O . VAL A 1 74 ? 14.666 6.013 -22.104 1.00 96.88 74 VAL A O 1
ATOM 585 N N . PHE A 1 75 ? 16.340 6.440 -20.655 1.00 98.12 75 PHE A N 1
ATOM 586 C CA . PHE A 1 75 ? 15.520 6.393 -19.453 1.00 98.12 75 PHE A CA 1
ATOM 587 C C . PHE A 1 75 ? 15.319 7.781 -18.863 1.00 98.12 75 PHE A C 1
ATOM 589 O O . PHE A 1 75 ? 16.285 8.521 -18.664 1.00 98.12 75 PHE A O 1
ATOM 596 N N . LYS A 1 76 ? 14.080 8.109 -18.497 1.00 97.19 76 LYS A N 1
ATOM 597 C CA . LYS A 1 76 ? 13.845 9.127 -17.472 1.00 97.19 76 LYS A CA 1
ATOM 598 C C . LYS A 1 76 ? 14.368 8.640 -16.124 1.00 97.19 76 LYS A C 1
ATOM 600 O O . LYS A 1 76 ? 14.288 7.454 -15.814 1.00 97.19 76 LYS A O 1
ATOM 605 N N . VAL A 1 77 ? 14.872 9.570 -15.320 1.00 97.56 77 VAL A N 1
ATOM 606 C CA . VAL A 1 77 ? 15.301 9.283 -13.951 1.00 97.56 77 VAL A CA 1
ATOM 607 C C . VAL A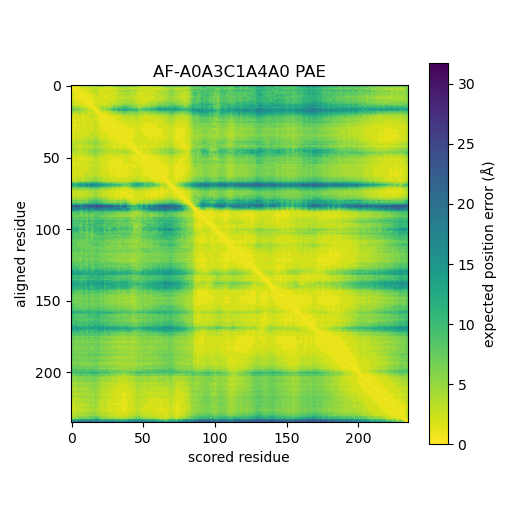 1 77 ? 14.113 9.550 -13.017 1.00 97.56 77 VAL A C 1
ATOM 609 O O . VAL A 1 77 ? 13.759 10.717 -12.823 1.00 97.56 77 VAL A O 1
ATOM 612 N N . PRO A 1 78 ? 13.476 8.509 -12.450 1.00 97.06 78 PRO A N 1
ATOM 613 C CA . PRO A 1 78 ? 12.275 8.677 -11.641 1.00 97.06 78 PRO A CA 1
ATOM 614 C C . PRO A 1 78 ? 12.593 9.380 -10.317 1.00 97.06 78 PRO A C 1
ATOM 616 O O . PRO A 1 78 ? 13.716 9.319 -9.804 1.00 97.06 78 PRO A O 1
ATOM 619 N N . LYS A 1 79 ? 11.589 10.017 -9.716 1.00 95.81 79 LYS A N 1
ATOM 620 C CA . LYS A 1 79 ? 11.656 10.486 -8.327 1.00 95.81 79 LYS A CA 1
ATOM 621 C C . LYS A 1 79 ? 10.704 9.671 -7.464 1.00 95.81 79 LYS A C 1
ATOM 623 O O . LYS A 1 79 ? 9.542 9.465 -7.818 1.00 95.81 79 LYS A O 1
ATOM 628 N N . GLY A 1 80 ? 11.191 9.233 -6.309 1.00 92.50 80 GLY A N 1
ATOM 629 C CA . GLY A 1 80 ? 10.326 8.679 -5.277 1.00 92.50 80 GLY A CA 1
ATOM 630 C C . GLY A 1 80 ? 9.469 9.800 -4.716 1.00 92.50 80 GLY A C 1
ATOM 631 O O . GLY A 1 80 ? 9.990 10.869 -4.394 1.00 92.50 80 GLY A O 1
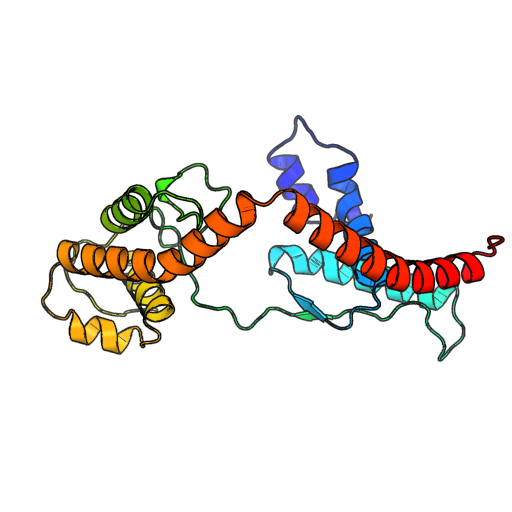ATOM 632 N N . PHE A 1 81 ? 8.164 9.577 -4.604 1.00 88.44 81 PHE A N 1
ATOM 633 C CA . PHE A 1 81 ? 7.308 10.488 -3.862 1.00 88.44 81 PHE A CA 1
ATOM 634 C C . PHE A 1 81 ? 6.627 9.735 -2.732 1.00 88.44 81 PHE A C 1
ATOM 636 O O . PHE A 1 81 ? 6.049 8.665 -2.923 1.00 88.44 81 PHE A O 1
ATOM 643 N N . LEU A 1 82 ? 6.712 10.314 -1.540 1.00 82.06 82 LEU A N 1
ATOM 644 C CA . LEU A 1 82 ? 5.886 9.921 -0.415 1.00 82.06 82 LEU A CA 1
ATOM 645 C C . LEU A 1 82 ? 4.560 10.660 -0.604 1.00 82.06 82 LEU A C 1
ATOM 647 O O . LEU A 1 82 ? 4.556 11.893 -0.518 1.00 82.06 82 LEU A O 1
ATOM 651 N N . PRO A 1 83 ? 3.448 9.967 -0.909 1.00 76.19 83 PRO A N 1
ATOM 652 C CA . PRO A 1 83 ? 2.151 10.623 -0.953 1.00 76.19 83 PRO A CA 1
ATOM 653 C C . PRO A 1 83 ? 1.925 11.345 0.377 1.00 76.19 83 PRO A C 1
ATOM 655 O O . PRO A 1 83 ? 2.316 10.817 1.424 1.00 76.19 83 PRO A O 1
ATOM 658 N N . LYS A 1 84 ? 1.289 12.527 0.359 1.00 69.19 84 LYS A N 1
ATOM 659 C CA . LYS A 1 84 ? 0.733 13.098 1.595 1.00 69.19 84 LYS A CA 1
ATOM 660 C C . LYS A 1 84 ? -0.137 12.000 2.192 1.00 69.19 84 LYS A C 1
ATOM 662 O O . LYS A 1 84 ? -1.073 11.552 1.529 1.00 69.19 84 LYS A O 1
ATOM 667 N N . SER A 1 85 ? 0.267 11.458 3.339 1.00 57.09 85 SER A N 1
ATOM 668 C CA . SER A 1 85 ? -0.385 10.265 3.857 1.00 57.09 85 SER A CA 1
ATOM 669 C C . SER A 1 85 ? -1.854 10.591 4.077 1.00 57.09 85 SER A C 1
ATOM 671 O O . SER A 1 85 ? -2.163 11.621 4.676 1.00 57.09 85 SER A O 1
ATOM 673 N N . GLY A 1 86 ? -2.745 9.700 3.640 1.00 68.12 86 GLY A N 1
ATOM 674 C CA . GLY A 1 86 ? -4.065 9.626 4.258 1.00 68.12 86 GLY A CA 1
ATOM 675 C C . GLY A 1 86 ? -3.926 9.365 5.762 1.00 68.12 86 GLY A C 1
ATOM 676 O O . GLY A 1 86 ? -2.812 9.261 6.287 1.00 68.12 86 GLY A O 1
ATOM 677 N N . ALA A 1 87 ? -5.053 9.240 6.455 1.00 76.69 87 ALA A N 1
ATOM 678 C CA . ALA A 1 87 ? -5.081 8.960 7.886 1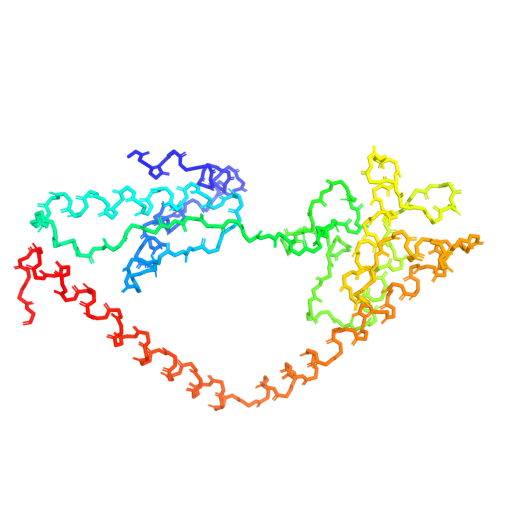.00 76.69 87 ALA A CA 1
ATOM 679 C C . ALA A 1 87 ? -4.043 7.890 8.290 1.00 76.69 87 ALA A C 1
ATOM 681 O O . ALA A 1 87 ? -3.969 6.804 7.701 1.00 76.69 87 ALA A O 1
ATOM 682 N N . LYS A 1 88 ? -3.182 8.216 9.262 1.00 86.44 88 LYS A N 1
ATOM 683 C CA . LYS A 1 88 ? -2.161 7.290 9.765 1.00 86.44 88 LYS A CA 1
ATOM 684 C C . LYS A 1 88 ? -2.841 6.287 10.693 1.00 86.44 88 LYS A C 1
ATOM 686 O O . LYS A 1 88 ? -2.945 6.515 11.891 1.00 86.44 88 LYS A O 1
ATOM 691 N N . VAL A 1 89 ? -3.289 5.175 10.119 1.00 93.00 89 VAL A N 1
ATOM 692 C CA . VAL A 1 89 ? -3.984 4.121 10.864 1.00 93.00 89 VAL A CA 1
ATOM 693 C C . VAL A 1 89 ? -2.985 3.188 11.558 1.00 93.00 89 VAL A C 1
ATOM 695 O O . VAL A 1 89 ? -2.086 2.611 10.931 1.00 93.00 89 VAL A O 1
ATOM 698 N N . MET A 1 90 ? -3.151 3.045 12.869 1.00 95.12 90 MET A N 1
ATOM 699 C CA . MET A 1 90 ? -2.318 2.227 13.750 1.00 95.12 90 MET A CA 1
ATOM 700 C C . MET A 1 90 ? -2.984 0.879 14.041 1.00 95.12 90 MET A C 1
ATOM 702 O O . MET A 1 90 ? -4.176 0.692 13.788 1.00 95.12 90 MET A O 1
ATOM 706 N N . SER A 1 91 ? -2.212 -0.078 14.555 1.00 97.50 91 SER A N 1
ATOM 707 C CA . SER A 1 91 ? -2.733 -1.385 14.952 1.00 97.50 91 SER A CA 1
ATOM 708 C C . SER A 1 91 ? -3.815 -1.235 16.023 1.00 97.50 91 SER A C 1
ATOM 710 O O . SER A 1 91 ? -3.680 -0.458 16.966 1.00 97.50 91 SER A O 1
ATOM 712 N N . LEU A 1 92 ? -4.899 -1.999 15.884 1.00 97.88 92 LEU A N 1
ATOM 713 C CA . LEU A 1 92 ? -5.981 -2.022 16.873 1.00 97.88 92 LEU A CA 1
ATOM 714 C C . LEU A 1 92 ? -5.574 -2.751 18.164 1.00 97.88 92 LEU A C 1
ATOM 716 O O . LEU A 1 92 ? -6.206 -2.550 19.197 1.00 97.88 92 LEU A O 1
ATOM 720 N N . ALA A 1 93 ? -4.542 -3.597 18.108 1.00 97.12 93 ALA A N 1
ATOM 721 C CA . ALA A 1 93 ? -4.035 -4.356 19.252 1.00 97.12 93 ALA A CA 1
ATOM 722 C C . ALA A 1 93 ? -2.789 -3.711 19.884 1.00 97.12 93 ALA A C 1
ATOM 724 O O . ALA A 1 93 ? -2.577 -3.832 21.084 1.00 97.12 93 ALA A O 1
ATOM 725 N N . GLU A 1 94 ? -1.985 -3.006 19.086 1.00 95.75 94 GLU A N 1
ATOM 726 C CA . GLU A 1 94 ? -0.771 -2.310 19.522 1.00 95.75 94 GLU A CA 1
ATOM 727 C C . GLU A 1 94 ? -0.752 -0.882 18.941 1.00 95.75 94 GLU A C 1
ATOM 729 O O . GLU A 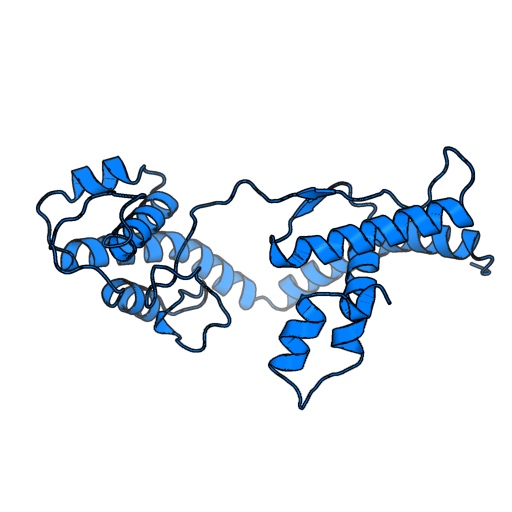1 94 ? -0.092 -0.643 17.929 1.00 95.75 94 GLU A O 1
ATOM 734 N N . PRO A 1 95 ? -1.466 0.089 19.546 1.00 94.75 95 PRO A N 1
ATOM 735 C CA . PRO A 1 95 ? -1.707 1.409 18.943 1.00 94.75 95 PRO A CA 1
ATOM 736 C C . PRO A 1 95 ? -0.458 2.261 18.657 1.00 94.75 95 PRO A C 1
ATOM 738 O O . PRO A 1 95 ? -0.536 3.251 17.935 1.00 94.75 95 PRO A O 1
ATOM 741 N N . THR A 1 96 ? 0.707 1.872 19.179 1.00 91.56 96 THR A N 1
ATOM 742 C CA . THR A 1 96 ? 2.007 2.504 18.900 1.00 91.56 96 THR A CA 1
ATOM 743 C C . THR A 1 96 ? 2.670 1.980 17.619 1.00 91.56 96 THR A C 1
ATOM 745 O O . THR A 1 96 ? 3.573 2.619 17.075 1.00 91.56 96 THR A O 1
ATOM 748 N N . LYS A 1 97 ? 2.209 0.844 17.079 1.00 91.62 97 LYS A N 1
ATOM 749 C CA . LYS A 1 97 ? 2.694 0.251 15.826 1.00 91.62 97 LYS A CA 1
ATOM 750 C C . LYS A 1 97 ? 1.748 0.566 14.673 1.00 91.62 97 LYS A C 1
ATOM 752 O O . LYS A 1 97 ? 0.528 0.520 14.808 1.00 91.62 97 LYS A O 1
ATOM 757 N N . LYS A 1 98 ? 2.308 0.862 13.496 1.00 90.88 98 LYS A N 1
ATOM 758 C CA . LYS A 1 98 ? 1.514 1.049 12.272 1.00 90.88 98 LYS A CA 1
ATOM 759 C C . LYS A 1 98 ? 0.785 -0.255 11.928 1.00 90.88 98 LYS A C 1
ATOM 761 O O . LYS A 1 98 ? 1.388 -1.322 12.012 1.00 90.88 98 LYS A O 1
ATOM 766 N N . MET A 1 99 ? -0.473 -0.158 11.493 1.00 93.38 99 MET A N 1
ATOM 767 C CA . MET A 1 99 ? -1.230 -1.324 11.035 1.00 93.38 99 MET A CA 1
ATOM 768 C C . MET A 1 99 ? -0.497 -2.020 9.875 1.00 93.38 99 MET A C 1
ATOM 770 O O . MET A 1 99 ? -0.057 -1.363 8.925 1.00 93.38 99 MET A O 1
ATOM 774 N N . SER A 1 100 ? -0.380 -3.348 9.943 1.00 88.81 100 SER A N 1
ATOM 775 C CA . SER A 1 100 ? 0.240 -4.171 8.904 1.00 88.81 100 SER A CA 1
ATOM 776 C C . SER A 1 100 ? -0.670 -5.327 8.508 1.00 88.81 100 SER A C 1
ATOM 778 O O . SER A 1 100 ? -1.190 -6.034 9.363 1.00 88.81 100 SER A O 1
ATOM 780 N N . LYS A 1 101 ? -0.805 -5.564 7.198 1.00 87.44 101 LYS A N 1
ATOM 781 C CA . LYS A 1 101 ? -1.513 -6.737 6.655 1.00 87.44 101 LYS A CA 1
ATOM 782 C C . LYS A 1 101 ? -0.785 -8.062 6.909 1.00 87.44 101 LYS A C 1
ATOM 784 O O . LYS A 1 101 ? -1.369 -9.117 6.715 1.00 87.44 101 LYS A O 1
ATOM 789 N N . SER A 1 102 ? 0.503 -8.001 7.250 1.00 83.56 102 SER A N 1
ATOM 790 C CA . SER A 1 102 ? 1.344 -9.169 7.532 1.00 83.56 102 SER A CA 1
ATOM 791 C C . SER A 1 102 ? 1.550 -9.388 9.031 1.00 83.56 102 SER A C 1
ATOM 793 O O . SER A 1 102 ? 2.495 -10.072 9.411 1.00 83.56 102 SER A O 1
ATOM 795 N N . ASP A 1 103 ? 0.763 -8.717 9.872 1.00 89.69 103 ASP A N 1
ATOM 796 C CA . ASP A 1 103 ? 0.778 -8.955 11.311 1.00 89.69 103 ASP A CA 1
ATOM 797 C C . ASP A 1 103 ? 0.213 -10.354 11.595 1.00 89.69 103 ASP A C 1
ATOM 799 O O . ASP A 1 103 ? -0.805 -10.747 11.018 1.00 89.69 103 ASP A O 1
ATOM 803 N N . GLU A 1 104 ? 0.879 -11.111 12.464 1.00 92.00 104 GLU A N 1
ATOM 804 C CA . GLU A 1 104 ? 0.437 -12.449 12.867 1.00 92.00 104 GLU A CA 1
ATOM 805 C C . GLU A 1 104 ? -0.851 -12.388 13.696 1.00 92.00 104 GLU A C 1
ATOM 807 O O . GLU A 1 104 ? -1.621 -13.348 13.721 1.00 92.00 104 GLU A O 1
ATOM 812 N N . ASN A 1 105 ? -1.120 -11.251 14.349 1.00 94.25 105 ASN A N 1
ATOM 813 C CA . ASN A 1 105 ? -2.347 -11.036 15.092 1.00 94.25 105 ASN A CA 1
ATOM 814 C C . ASN A 1 105 ? -3.458 -10.504 14.165 1.00 94.25 105 ASN A C 1
ATOM 816 O O . ASN A 1 105 ? -3.472 -9.315 13.832 1.00 94.25 105 ASN A O 1
ATOM 820 N N . PRO A 1 106 ? -4.481 -11.308 13.816 1.00 94.44 106 PRO A N 1
ATOM 821 C CA . PRO A 1 106 ? -5.561 -10.856 12.941 1.00 94.44 106 PRO A CA 1
ATOM 822 C C . PRO A 1 106 ? -6.406 -9.737 13.561 1.00 94.44 106 PRO A C 1
ATOM 824 O O . PRO A 1 106 ? -7.101 -9.032 12.833 1.00 94.44 106 PRO A O 1
ATOM 827 N N . LYS A 1 107 ? -6.366 -9.542 14.888 1.00 95.81 107 LYS A N 1
ATOM 828 C CA . LYS A 1 107 ? -7.061 -8.432 15.556 1.00 95.81 107 LYS A CA 1
ATOM 829 C C . LYS A 1 107 ? -6.337 -7.096 15.392 1.00 95.81 107 LYS A C 1
ATOM 831 O O . LYS A 1 107 ? -6.950 -6.069 15.648 1.00 95.81 107 LYS A O 1
ATOM 836 N N . ALA A 1 108 ? -5.071 -7.090 14.968 1.00 96.56 108 ALA A N 1
ATOM 837 C CA . ALA A 1 108 ? -4.274 -5.876 14.805 1.00 96.56 108 ALA A CA 1
ATOM 838 C C . ALA A 1 108 ? -4.696 -5.033 13.591 1.00 96.56 108 ALA A C 1
ATOM 840 O O . ALA A 1 108 ? -4.462 -3.824 13.578 1.00 96.56 108 ALA A O 1
ATOM 841 N N . TYR A 1 109 ? -5.325 -5.642 12.581 1.00 96.75 109 TYR A N 1
ATOM 842 C CA . TYR A 1 109 ? -5.664 -4.981 11.323 1.00 96.75 109 TYR A CA 1
ATOM 843 C C . TYR A 1 109 ? -7.086 -5.281 10.845 1.00 96.75 109 TYR A C 1
ATOM 845 O O . TYR A 1 109 ? -7.675 -6.315 11.165 1.00 96.75 109 TYR A O 1
ATOM 853 N N . ILE A 1 110 ? -7.612 -4.382 10.016 1.00 96.00 110 ILE A N 1
ATOM 854 C CA . ILE A 1 110 ? -8.868 -4.566 9.284 1.00 96.00 110 ILE A CA 1
ATOM 855 C C . ILE A 1 110 ? -8.517 -4.881 7.831 1.00 96.00 110 ILE A C 1
ATOM 857 O O . ILE A 1 110 ? -7.823 -4.099 7.180 1.00 96.00 110 ILE A O 1
ATOM 861 N N . SER A 1 111 ? -8.984 -6.018 7.315 1.00 94.81 111 SER A N 1
ATOM 862 C CA . SER A 1 111 ? -8.946 -6.274 5.875 1.00 94.81 111 SER A CA 1
ATOM 863 C C . SER A 1 111 ? -10.186 -5.667 5.232 1.00 94.81 111 SER A C 1
ATOM 865 O O . SER A 1 111 ? -11.295 -5.856 5.729 1.00 94.81 111 SER A O 1
ATOM 867 N N . ILE A 1 112 ? -10.027 -5.010 4.078 1.00 93.19 112 ILE A N 1
ATOM 868 C CA . ILE A 1 112 ? -11.167 -4.554 3.261 1.00 93.19 112 ILE A CA 1
ATOM 869 C C . IL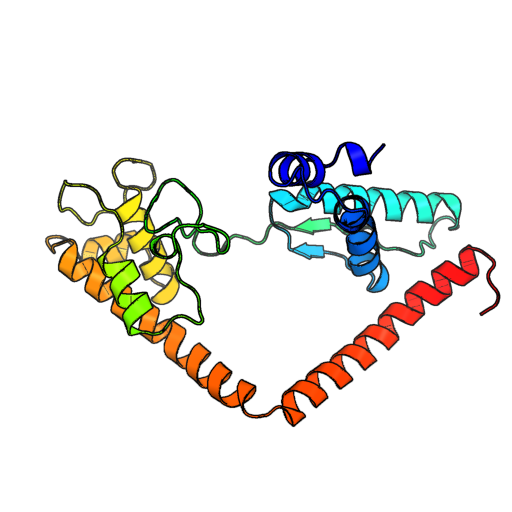E A 1 112 ? -12.080 -5.729 2.916 1.00 93.19 112 ILE A C 1
ATOM 871 O O . ILE A 1 112 ? -13.267 -5.500 2.699 1.00 93.19 112 ILE A O 1
ATOM 875 N N . LEU A 1 113 ? -11.529 -6.956 2.888 1.00 94.50 113 LEU A N 1
ATOM 876 C CA . LEU A 1 113 ? -12.242 -8.187 2.579 1.00 94.50 113 LEU A CA 1
ATOM 877 C C . LEU A 1 113 ? -12.828 -8.947 3.792 1.00 94.50 113 LEU A C 1
ATOM 879 O O . LEU A 1 113 ? -13.531 -9.933 3.583 1.00 94.50 113 LEU A O 1
ATOM 883 N N . ASP A 1 114 ? -12.641 -8.472 5.026 1.00 95.56 114 ASP A N 1
ATOM 884 C CA . ASP A 1 114 ? -13.247 -9.092 6.219 1.00 95.56 114 ASP A CA 1
ATOM 885 C C . ASP A 1 114 ? -14.785 -8.999 6.193 1.00 95.56 114 ASP A C 1
ATOM 887 O O . ASP A 1 114 ? -15.344 -8.029 5.676 1.00 95.56 114 ASP A O 1
ATOM 891 N N . ASP A 1 115 ? -15.482 -9.965 6.794 1.00 96.56 115 ASP A N 1
ATOM 892 C CA . ASP A 1 115 ? -16.928 -9.853 7.026 1.00 96.56 115 ASP A CA 1
ATOM 893 C C . ASP A 1 115 ? -17.249 -8.629 7.895 1.00 96.56 115 ASP A C 1
ATOM 895 O O . ASP A 1 115 ? -16.536 -8.329 8.856 1.00 96.56 115 ASP A O 1
ATOM 899 N N . PHE A 1 116 ? -18.377 -7.957 7.645 1.00 97.81 116 PHE A N 1
ATOM 900 C CA . PHE A 1 116 ? -18.757 -6.753 8.402 1.00 97.81 116 PHE A CA 1
ATOM 901 C C . PHE A 1 116 ? -18.851 -6.991 9.919 1.00 97.81 116 PHE A C 1
ATOM 903 O O . PHE A 1 116 ? -18.504 -6.114 10.717 1.00 97.81 116 PHE A O 1
ATOM 910 N N . ALA A 1 117 ? -19.266 -8.193 10.331 1.00 97.81 117 ALA A N 1
ATOM 911 C CA . ALA A 1 117 ? -19.281 -8.593 11.736 1.00 97.81 117 ALA A CA 1
ATOM 912 C C . ALA A 1 117 ? -17.861 -8.714 12.316 1.00 97.81 117 ALA A C 1
ATOM 914 O O . ALA A 1 117 ? -17.617 -8.282 13.443 1.00 97.81 117 ALA A O 1
ATOM 915 N N . VAL A 1 118 ? -16.910 -9.243 11.540 1.00 97.81 118 VAL A N 1
ATOM 916 C CA . VAL A 1 118 ? -15.497 -9.347 11.931 1.00 97.81 118 VAL A CA 1
ATOM 917 C C . VAL A 1 118 ? -14.878 -7.957 12.062 1.00 97.81 118 VAL A C 1
ATOM 919 O O . VAL A 1 118 ? -14.272 -7.675 13.093 1.00 97.81 118 VAL A O 1
ATOM 922 N N . ILE A 1 119 ? -15.096 -7.068 11.086 1.00 97.94 119 ILE A N 1
ATOM 923 C CA . ILE A 1 119 ? -14.652 -5.663 11.142 1.00 97.94 119 ILE A CA 1
ATOM 924 C C . ILE A 1 119 ? -15.174 -4.995 12.418 1.00 97.94 119 ILE A C 1
ATOM 926 O O . ILE A 1 119 ? -14.401 -4.444 13.206 1.00 97.94 119 ILE A O 1
ATOM 930 N N . SER A 1 120 ? -16.480 -5.121 12.665 1.00 97.88 120 SER A N 1
ATOM 931 C CA . SER A 1 120 ? -17.123 -4.544 13.845 1.00 97.88 120 SER A CA 1
ATOM 932 C C . SER A 1 120 ? -16.532 -5.077 15.148 1.00 97.88 120 SER A C 1
ATOM 934 O O . SER A 1 120 ? -16.263 -4.307 16.069 1.00 97.88 120 SER A O 1
ATOM 936 N N . ASN A 1 121 ? -16.312 -6.390 15.241 1.00 98.06 121 ASN A N 1
ATOM 937 C CA . ASN A 1 121 ? -15.767 -7.021 16.440 1.00 98.06 121 ASN A CA 1
ATOM 938 C C . ASN A 1 121 ? -14.313 -6.616 16.692 1.00 98.06 121 ASN A C 1
ATOM 940 O O . ASN A 1 121 ? -13.964 -6.333 17.837 1.00 98.06 121 ASN A O 1
ATOM 944 N N . LYS A 1 122 ? -13.484 -6.522 15.644 1.00 98.31 122 LYS A N 1
ATOM 945 C CA . LYS A 1 122 ? -12.096 -6.055 15.760 1.00 98.31 122 LYS A CA 1
ATOM 946 C C . LYS A 1 122 ? -12.038 -4.641 16.339 1.00 98.31 122 LYS A C 1
ATOM 948 O O . LYS A 1 122 ? -11.342 -4.437 17.331 1.00 98.31 122 LYS A O 1
ATOM 953 N N . ILE A 1 123 ? -12.836 -3.710 15.807 1.00 98.38 123 ILE A N 1
ATOM 954 C CA . ILE A 1 123 ? -12.921 -2.324 16.306 1.00 98.38 123 ILE A CA 1
ATOM 955 C C . ILE A 1 123 ? -13.441 -2.282 17.749 1.00 98.38 123 ILE A C 1
ATOM 957 O O . ILE A 1 123 ? -12.848 -1.622 18.601 1.00 98.38 123 ILE A O 1
ATOM 961 N N . LYS A 1 124 ? -14.502 -3.035 18.068 1.00 97.81 124 LYS A N 1
ATOM 962 C CA . LYS A 1 124 ? -15.040 -3.128 19.439 1.00 97.81 124 LYS A CA 1
ATOM 963 C C . LYS A 1 124 ? -14.023 -3.678 20.441 1.00 97.81 124 LYS A C 1
ATOM 965 O O . LYS A 1 124 ? -14.033 -3.270 21.600 1.00 97.81 124 LYS A O 1
ATOM 970 N N . SER A 1 125 ? -13.128 -4.558 19.993 1.00 97.44 125 SER A N 1
ATOM 971 C CA . SER A 1 125 ? -12.045 -5.124 20.804 1.00 97.44 125 SER A CA 1
ATOM 972 C C . SER A 1 125 ? -10.738 -4.323 20.783 1.00 97.44 125 SER A C 1
ATOM 974 O O . SER A 1 125 ? -9.770 -4.763 21.399 1.00 97.44 125 SER A O 1
ATOM 976 N N . ALA A 1 126 ? -10.686 -3.180 20.089 1.00 97.94 126 ALA A N 1
ATOM 977 C CA . ALA A 1 126 ? -9.469 -2.383 19.979 1.00 97.94 126 ALA A CA 1
ATOM 978 C C . ALA A 1 126 ? -8.965 -1.935 21.359 1.00 97.94 126 ALA A C 1
ATOM 980 O O . ALA A 1 126 ? -9.763 -1.595 22.240 1.00 97.94 126 ALA A O 1
ATOM 981 N N . VAL A 1 127 ? -7.648 -1.918 21.545 1.00 97.44 127 VAL A N 1
ATOM 982 C CA . VAL A 1 127 ? -7.005 -1.489 22.790 1.00 97.44 127 VAL A CA 1
ATOM 983 C C . VAL A 1 127 ? -7.202 0.014 22.981 1.00 97.44 127 VAL A C 1
ATOM 985 O O . VAL A 1 127 ? -6.968 0.812 22.076 1.00 97.44 127 VAL A O 1
ATOM 988 N N . THR A 1 128 ? -7.647 0.392 24.176 1.00 96.56 128 THR A N 1
ATOM 989 C CA . THR A 1 128 ? -7.829 1.778 24.633 1.00 96.56 128 THR A CA 1
ATOM 990 C C . THR A 1 128 ? -7.217 1.938 26.018 1.00 96.56 128 THR A C 1
ATOM 992 O O . THR A 1 128 ? -6.895 0.943 26.667 1.00 96.56 128 THR A O 1
ATOM 995 N N . ASP A 1 129 ? -7.074 3.176 26.478 1.00 94.94 129 ASP A N 1
ATOM 996 C CA . ASP A 1 129 ? -6.636 3.467 27.842 1.00 94.94 129 ASP A CA 1
ATOM 997 C C . ASP A 1 129 ? -7.724 3.172 28.892 1.00 94.94 129 ASP A C 1
ATOM 999 O O . ASP A 1 129 ? -8.785 2.622 28.587 1.00 94.94 129 ASP A O 1
ATOM 1003 N N . SER A 1 130 ? -7.439 3.521 30.149 1.00 93.31 130 SER A N 1
ATOM 1004 C CA . SER A 1 130 ? -8.331 3.312 31.298 1.00 93.31 130 SER A CA 1
ATOM 1005 C C . SER A 1 130 ? -8.947 4.604 31.857 1.00 93.31 130 SER A C 1
ATOM 1007 O O . SER A 1 130 ? -9.625 4.545 32.876 1.00 93.31 130 SER A O 1
ATOM 1009 N N . GLU A 1 131 ? -8.748 5.770 31.227 1.00 93.00 131 GLU A N 1
ATOM 1010 C CA . GLU A 1 131 ? -9.305 7.043 31.720 1.00 93.00 131 GLU A CA 1
ATOM 1011 C C . GLU A 1 131 ? -10.808 7.195 31.442 1.00 93.00 131 GLU A C 1
ATOM 1013 O O . GLU A 1 131 ? -11.475 7.993 32.097 1.00 93.00 131 GLU A O 1
ATOM 1018 N N . GLY A 1 132 ? -11.342 6.481 30.445 1.00 91.69 132 GLY A N 1
ATOM 1019 C CA . GLY A 1 132 ? -12.756 6.564 30.063 1.00 91.69 132 GLY A CA 1
ATOM 1020 C C . GLY 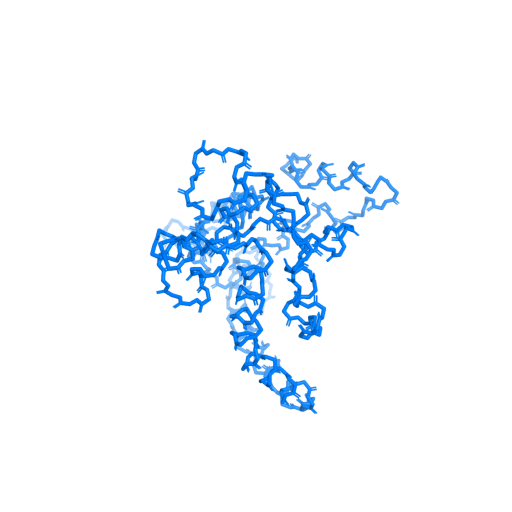A 1 132 ? -13.170 7.900 29.430 1.00 91.69 132 GLY A C 1
ATOM 1021 O O . GLY A 1 132 ? -14.347 8.244 29.471 1.00 91.69 132 GLY A O 1
ATOM 1022 N N . LYS A 1 133 ? -12.223 8.654 28.856 1.00 94.56 133 LYS A N 1
ATOM 1023 C CA . LYS A 1 133 ? -12.453 9.958 28.217 1.00 94.56 133 LYS A CA 1
ATOM 1024 C C . LYS A 1 133 ? -12.058 9.935 26.747 1.00 94.56 133 LYS A C 1
ATOM 1026 O O . LYS A 1 133 ? -10.904 9.650 26.419 1.00 94.56 133 LYS A O 1
ATOM 1031 N N . ILE A 1 134 ? -13.017 10.256 25.883 1.00 96.31 134 ILE A N 1
ATOM 1032 C CA . ILE A 1 134 ? -12.832 10.347 24.432 1.00 96.31 134 ILE A CA 1
ATOM 1033 C C . ILE A 1 134 ? -12.343 11.759 24.118 1.00 96.31 134 ILE A C 1
ATOM 1035 O O . ILE A 1 134 ? -13.130 12.690 24.008 1.00 96.31 134 ILE A O 1
ATOM 1039 N N . GLU A 1 135 ? -11.028 11.914 24.037 1.00 95.31 135 GLU A N 1
ATOM 1040 C CA . GLU A 1 135 ? -10.360 13.186 23.772 1.00 95.31 135 GLU A CA 1
ATOM 1041 C C . GLU A 1 135 ? -9.242 12.952 22.759 1.00 95.31 135 GLU A C 1
ATOM 1043 O O . GLU A 1 135 ? -8.549 11.933 22.825 1.00 95.31 135 GLU A O 1
ATOM 1048 N N . TYR A 1 136 ? -9.055 13.898 21.841 1.00 95.50 136 TYR A N 1
ATOM 1049 C CA . TYR A 1 136 ? -7.928 13.869 20.920 1.00 95.50 136 TYR A CA 1
ATOM 1050 C C . TYR A 1 136 ? -6.694 14.479 21.592 1.00 95.50 136 TYR A C 1
ATOM 1052 O O . TYR A 1 136 ? -6.664 15.674 21.878 1.00 95.50 136 TYR A O 1
ATOM 1060 N N . ARG A 1 137 ? -5.680 13.654 21.871 1.00 94.50 137 ARG A N 1
ATOM 1061 C CA . ARG A 1 137 ? -4.410 14.078 22.485 1.00 94.50 137 ARG A CA 1
ATOM 1062 C C . ARG A 1 137 ? -3.227 13.493 21.704 1.00 94.50 137 ARG A C 1
ATOM 1064 O O . ARG A 1 137 ? -2.618 12.532 22.170 1.00 94.50 137 ARG A O 1
ATOM 1071 N N . PRO A 1 138 ? -2.917 14.001 20.498 1.00 88.38 138 PRO A N 1
ATOM 1072 C CA . PRO A 1 138 ? -1.968 13.363 19.579 1.00 88.38 138 PRO A CA 1
ATOM 1073 C C . PRO A 1 138 ? -0.537 13.232 20.125 1.00 88.38 138 PRO A C 1
ATOM 1075 O O . PRO A 1 138 ? 0.178 12.329 19.696 1.00 88.38 138 PRO A O 1
ATOM 1078 N N . ASP A 1 139 ? -0.148 14.079 21.081 1.00 91.00 139 ASP A N 1
ATOM 1079 C CA . ASP A 1 139 ? 1.178 14.077 21.718 1.00 91.00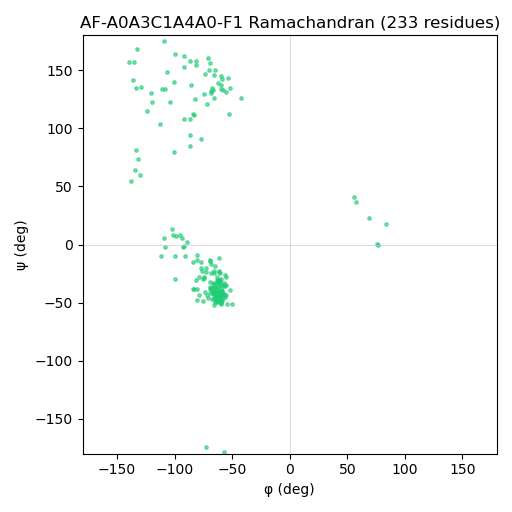 139 ASP A CA 1
ATOM 1080 C C . ASP A 1 139 ? 1.238 13.247 23.019 1.00 91.00 139 ASP A C 1
ATOM 1082 O O . ASP A 1 139 ? 2.250 13.249 23.718 1.00 91.00 139 ASP A O 1
ATOM 1086 N N . ASP A 1 140 ? 0.154 12.545 23.362 1.00 92.19 140 ASP A N 1
ATOM 1087 C CA . ASP A 1 140 ? 0.036 11.716 24.562 1.00 92.19 140 ASP A CA 1
ATOM 1088 C C . ASP A 1 140 ? -0.066 10.233 24.178 1.00 92.19 140 ASP A C 1
ATOM 1090 O O . ASP A 1 140 ? -1.117 9.736 23.757 1.00 92.19 140 ASP A O 1
ATOM 1094 N N . ASP A 1 141 ? 1.037 9.502 24.353 1.00 90.62 141 ASP A N 1
ATOM 1095 C CA . ASP A 1 141 ? 1.113 8.068 24.052 1.00 90.62 141 ASP A CA 1
ATOM 1096 C C . ASP A 1 141 ? 0.124 7.236 24.879 1.00 90.62 141 ASP A C 1
ATOM 1098 O O . ASP A 1 141 ? -0.311 6.169 24.432 1.00 90.62 141 ASP A O 1
ATOM 1102 N N . THR A 1 142 ? -0.297 7.719 26.055 1.00 92.56 142 THR A N 1
ATOM 1103 C CA . THR A 1 142 ? -1.309 7.019 26.857 1.00 92.56 142 THR A CA 1
ATOM 1104 C C . THR A 1 142 ? -2.661 6.991 26.146 1.00 92.56 142 THR A C 1
ATOM 1106 O O . THR A 1 142 ? -3.424 6.047 26.331 1.00 92.56 142 THR A O 1
ATOM 1109 N N . LYS A 1 143 ? -2.922 7.949 25.245 1.00 94.56 143 LYS A N 1
ATOM 1110 C CA . LYS A 1 143 ? -4.136 8.050 24.425 1.00 94.56 143 LYS A CA 1
ATOM 1111 C C . LYS A 1 143 ? -4.006 7.445 23.032 1.00 94.56 143 LYS A C 1
ATOM 1113 O O . LYS A 1 143 ? -4.945 7.553 22.243 1.00 94.56 143 LYS A O 1
ATOM 1118 N N . ALA A 1 144 ? -2.915 6.741 22.720 1.00 96.19 144 ALA A N 1
ATOM 1119 C CA . ALA A 1 144 ? -2.664 6.207 21.378 1.00 96.19 144 ALA A CA 1
ATOM 1120 C C . ALA A 1 144 ? -3.839 5.385 20.802 1.00 96.19 144 ALA A C 1
ATOM 1122 O O . ALA A 1 144 ? -4.172 5.519 19.625 1.00 96.19 144 ALA A O 1
ATOM 1123 N N . GLY A 1 145 ? -4.511 4.573 21.628 1.00 97.06 145 GLY A N 1
ATOM 1124 C CA . GLY A 1 145 ? -5.683 3.792 21.210 1.00 97.06 145 GLY A CA 1
ATOM 1125 C C . GLY A 1 145 ? -6.893 4.649 20.824 1.00 97.06 145 GLY A C 1
ATOM 1126 O O . GLY A 1 145 ? -7.518 4.408 19.791 1.00 97.06 145 GLY A O 1
ATOM 1127 N N . ILE A 1 146 ? -7.203 5.678 21.619 1.00 97.44 146 ILE A N 1
ATOM 1128 C CA . ILE A 1 146 ? -8.320 6.598 21.357 1.00 97.44 146 ILE A CA 1
ATOM 1129 C C . ILE A 1 146 ? -8.006 7.518 20.181 1.00 97.44 146 ILE A C 1
ATOM 1131 O O . ILE A 1 146 ? -8.840 7.641 19.286 1.00 97.44 146 ILE A O 1
ATOM 1135 N N . ASN A 1 147 ? -6.790 8.063 20.113 1.00 96.94 147 ASN A N 1
ATOM 1136 C CA . ASN A 1 147 ? -6.326 8.841 18.967 1.00 96.94 147 ASN A CA 1
ATOM 1137 C C . ASN A 1 147 ? -6.447 8.036 17.669 1.00 96.94 147 ASN A C 1
ATOM 1139 O O . ASN A 1 147 ? -6.934 8.553 16.672 1.00 96.94 147 ASN A O 1
ATOM 1143 N N . ASN A 1 148 ? -6.071 6.751 17.674 1.00 97.69 148 ASN A N 1
ATOM 1144 C CA . ASN A 1 148 ? -6.212 5.896 16.495 1.00 97.69 148 ASN A CA 1
ATOM 1145 C C . ASN A 1 148 ? -7.680 5.740 16.061 1.00 97.69 148 ASN A C 1
ATOM 1147 O O . ASN A 1 148 ? -7.987 5.857 14.878 1.00 97.69 148 ASN A O 1
ATOM 1151 N N . LEU A 1 149 ? -8.599 5.502 17.003 1.00 98.00 149 LEU A N 1
ATOM 1152 C CA . LEU A 1 149 ? -10.028 5.365 16.698 1.00 98.00 149 LEU A CA 1
ATOM 1153 C C . LEU A 1 149 ? -10.655 6.682 16.212 1.00 98.00 149 LEU A C 1
ATOM 1155 O O . LEU A 1 149 ? -11.460 6.651 15.282 1.00 98.00 149 LEU A O 1
ATOM 1159 N N . LEU A 1 150 ? -10.257 7.822 16.785 1.00 97.31 150 LEU A N 1
ATOM 1160 C CA . LEU A 1 150 ? -10.653 9.156 16.319 1.00 97.31 150 LEU A CA 1
ATOM 1161 C C . LEU A 1 150 ? -10.157 9.405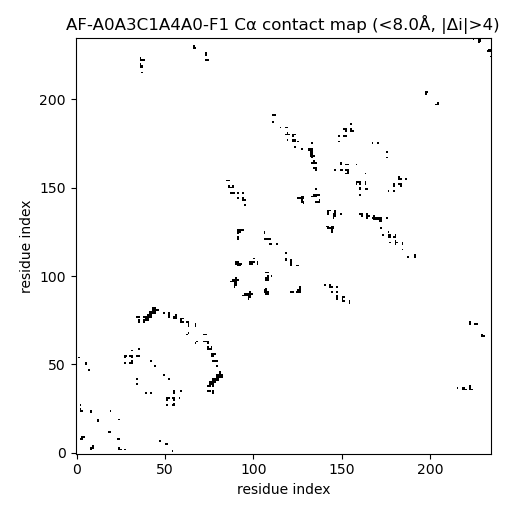 14.893 1.00 97.31 150 LEU A C 1
ATOM 1163 O O . LEU A 1 150 ? -10.960 9.751 14.035 1.00 97.31 150 LEU A O 1
ATOM 1167 N N . THR A 1 151 ? -8.885 9.119 14.611 1.00 96.50 151 THR A N 1
ATOM 1168 C CA . THR A 1 151 ? -8.290 9.221 13.270 1.00 96.50 151 THR A CA 1
ATOM 1169 C C . THR A 1 151 ? -9.009 8.333 12.249 1.00 96.50 151 THR A C 1
ATOM 1171 O O . THR A 1 151 ? -9.266 8.758 11.122 1.00 96.50 151 THR A O 1
ATOM 1174 N N . ILE A 1 152 ? -9.370 7.096 12.618 1.00 97.12 152 ILE A N 1
ATOM 1175 C CA . ILE A 1 152 ? -10.151 6.198 11.749 1.00 97.12 152 ILE A CA 1
ATOM 1176 C C . ILE A 1 152 ? -11.532 6.800 11.469 1.00 97.12 152 ILE A C 1
ATOM 1178 O O . ILE A 1 152 ? -11.956 6.847 10.314 1.00 97.12 152 ILE A O 1
ATOM 1182 N N . MET A 1 153 ? -12.230 7.276 12.503 1.00 97.38 153 MET A N 1
ATOM 1183 C CA . MET A 1 153 ? -13.564 7.854 12.354 1.00 97.38 153 MET A CA 1
ATOM 1184 C C . MET A 1 153 ? -13.542 9.149 11.538 1.00 97.38 153 MET A C 1
ATOM 1186 O O . MET A 1 153 ? -14.373 9.319 10.648 1.00 97.38 153 MET A O 1
ATOM 1190 N N . ALA A 1 154 ? -12.561 10.020 11.772 1.00 96.25 154 ALA A N 1
ATOM 1191 C CA . ALA A 1 154 ? -12.317 11.236 11.003 1.00 96.25 154 ALA A CA 1
ATOM 1192 C C . ALA A 1 154 ? -12.129 10.921 9.516 1.00 96.25 154 ALA A C 1
ATOM 1194 O O . ALA A 1 154 ? -12.769 11.537 8.662 1.00 96.25 154 ALA A O 1
ATOM 1195 N N . ALA A 1 155 ? -11.341 9.887 9.205 1.00 94.94 155 ALA A N 1
ATOM 1196 C CA . ALA A 1 155 ? -11.068 9.478 7.832 1.00 94.94 155 ALA A CA 1
ATOM 1197 C C . ALA A 1 155 ? -12.328 9.041 7.072 1.00 94.94 155 ALA A C 1
ATOM 1199 O O . ALA A 1 155 ? -12.523 9.455 5.930 1.00 94.94 155 ALA A O 1
ATOM 1200 N N . VAL A 1 156 ? -13.177 8.216 7.695 1.00 95.50 156 VAL A N 1
ATOM 1201 C CA . VAL A 1 156 ? -14.380 7.672 7.035 1.00 95.50 156 VAL A CA 1
ATOM 1202 C C . VAL A 1 156 ? -15.549 8.657 7.033 1.00 95.50 156 VAL A C 1
ATOM 1204 O O . VAL A 1 156 ? -16.339 8.676 6.098 1.00 95.50 156 VAL A O 1
ATOM 1207 N N . THR A 1 157 ? -15.647 9.528 8.040 1.00 95.19 157 THR A N 1
ATOM 1208 C CA . THR A 1 157 ? -16.725 10.534 8.122 1.00 95.19 157 THR A CA 1
ATOM 1209 C C . THR A 1 157 ? -16.371 11.865 7.463 1.00 95.19 157 THR A C 1
ATOM 1211 O O . THR A 1 157 ? -17.249 12.710 7.294 1.00 95.19 157 THR A O 1
ATOM 1214 N N . LYS A 1 158 ? -15.104 12.062 7.067 1.00 93.62 158 LYS A N 1
ATOM 1215 C CA . LYS A 1 158 ? -14.573 13.327 6.527 1.00 93.62 158 LYS A CA 1
ATOM 1216 C C . LYS A 1 158 ? -14.766 14.500 7.501 1.00 93.62 158 LYS A C 1
ATOM 1218 O O . LYS A 1 158 ? -15.041 15.624 7.082 1.00 93.62 158 LYS A O 1
ATOM 1223 N N . SER A 1 159 ? -14.629 14.218 8.795 1.00 94.56 159 SER A N 1
ATOM 1224 C CA . SER A 1 159 ? -14.653 15.188 9.899 1.00 94.56 159 SER A CA 1
ATOM 1225 C C . SER A 1 159 ? -13.247 15.354 10.497 1.00 94.56 159 SER A C 1
ATOM 1227 O O . SER A 1 159 ? -12.329 14.649 10.083 1.00 94.56 159 SER A O 1
ATOM 1229 N N . SER A 1 160 ? -13.063 16.274 11.450 1.00 94.94 160 SER A N 1
ATOM 1230 C CA . SER A 1 160 ? -11.817 16.369 12.228 1.00 94.94 160 SER A CA 1
ATOM 1231 C C . SER A 1 160 ? -11.904 15.539 13.507 1.00 94.94 160 SER A C 1
ATOM 1233 O O . SER A 1 160 ? -12.994 15.313 14.047 1.00 94.94 160 SER A O 1
ATOM 1235 N N . GLU A 1 161 ? -10.753 15.090 13.995 1.00 95.31 161 GLU A N 1
ATOM 1236 C CA . GLU A 1 161 ? -10.619 14.328 15.231 1.00 95.31 161 GLU A CA 1
ATOM 1237 C C . GLU A 1 161 ? -11.164 15.106 16.437 1.00 95.31 161 GLU A C 1
ATOM 1239 O O . GLU A 1 161 ? -11.856 14.527 17.274 1.00 95.31 161 GLU A O 1
ATOM 1244 N N . GLU A 1 162 ? -10.922 16.419 16.501 1.00 96.12 162 GLU A N 1
ATOM 1245 C CA . GLU A 1 162 ? -11.400 17.291 17.581 1.00 96.12 162 GLU A CA 1
ATOM 1246 C C . GLU A 1 162 ? -12.924 17.374 17.596 1.00 96.12 162 GLU A C 1
ATOM 1248 O O . GLU A 1 162 ? -13.543 17.181 18.640 1.00 96.12 162 GLU A O 1
ATOM 1253 N N . LYS A 1 163 ? -13.545 17.581 16.428 1.00 96.69 163 LYS A N 1
ATOM 1254 C CA . LYS A 1 163 ? -15.003 17.666 16.322 1.00 96.69 163 LYS A CA 1
ATOM 1255 C C . LYS A 1 163 ? -15.669 16.355 16.740 1.00 96.69 163 LYS A C 1
ATOM 1257 O O . LYS A 1 163 ? -16.677 16.367 17.440 1.00 96.69 163 LYS A O 1
ATOM 1262 N N . ILE A 1 164 ? -15.101 15.216 16.342 1.00 96.88 164 ILE A N 1
ATOM 1263 C CA . ILE A 1 164 ? -15.609 13.905 16.765 1.00 96.88 164 ILE A CA 1
ATOM 1264 C C . ILE A 1 164 ? -15.426 13.724 18.277 1.00 96.88 164 ILE A C 1
ATOM 1266 O O . ILE A 1 164 ? -16.334 13.233 18.945 1.00 96.88 164 ILE A O 1
ATOM 1270 N N . ALA A 1 165 ? -14.286 14.128 18.842 1.00 96.44 165 ALA A N 1
ATOM 1271 C CA . ALA A 1 165 ? -14.073 14.058 20.286 1.00 96.44 165 ALA A CA 1
ATOM 1272 C C . ALA A 1 165 ? -15.109 14.898 21.059 1.00 96.44 165 ALA A C 1
ATOM 1274 O O . ALA A 1 165 ? -15.656 14.422 22.052 1.00 96.44 165 ALA A O 1
ATOM 1275 N N . GLU A 1 166 ? -15.447 16.095 20.570 1.00 96.56 166 GLU A N 1
ATOM 1276 C CA . GLU A 1 166 ? -16.506 16.944 21.135 1.00 96.56 166 GLU A CA 1
ATOM 1277 C C . GLU A 1 166 ? -17.892 16.283 21.058 1.00 96.56 166 GLU A C 1
ATOM 1279 O O . GLU A 1 166 ? -18.619 16.252 22.051 1.00 96.56 166 GLU A O 1
ATOM 1284 N N . GLU A 1 167 ? -18.256 15.698 19.912 1.00 95.94 167 GLU A N 1
ATOM 1285 C CA . GLU A 1 167 ? -19.543 15.007 19.717 1.00 95.94 167 GLU A CA 1
ATOM 1286 C C . GLU A 1 167 ? -19.727 13.805 20.660 1.00 95.94 167 GLU A C 1
ATOM 1288 O O . GLU A 1 167 ? -20.850 13.465 21.056 1.00 95.94 167 GLU A O 1
ATOM 1293 N N . PHE A 1 168 ? -18.623 13.158 21.031 1.00 95.69 168 PHE A N 1
ATOM 1294 C CA . PHE A 1 168 ? -18.602 12.001 21.922 1.00 95.69 168 PHE A CA 1
ATOM 1295 C C . PHE A 1 168 ? -18.179 12.341 23.358 1.00 95.69 168 PHE A C 1
ATOM 1297 O O . PHE A 1 168 ? -18.030 11.430 24.180 1.00 95.69 168 PHE A O 1
ATOM 1304 N N . ALA A 1 169 ? -18.048 13.625 23.698 1.00 91.88 169 ALA A N 1
ATOM 1305 C CA . ALA A 1 169 ? -17.710 14.058 25.046 1.00 91.88 169 ALA A CA 1
ATOM 1306 C C . ALA A 1 169 ? -18.712 13.495 26.073 1.00 91.88 169 ALA A C 1
ATOM 1308 O O . ALA A 1 169 ? -19.930 13.545 25.897 1.00 91.88 169 ALA A O 1
ATOM 1309 N N . GLY A 1 170 ? -18.189 12.913 27.154 1.00 90.12 170 GLY A N 1
ATOM 1310 C CA . GLY A 1 170 ? -18.996 12.297 28.213 1.00 90.12 170 GLY A CA 1
ATOM 1311 C C . GLY A 1 170 ? -19.592 10.920 27.883 1.00 90.12 170 GLY A C 1
ATOM 1312 O O . GLY A 1 170 ? -20.240 10.334 28.750 1.00 90.12 170 GLY A O 1
ATOM 1313 N N . ARG A 1 171 ? -19.372 10.368 26.680 1.00 94.00 171 ARG A N 1
ATOM 1314 C CA . ARG A 1 171 ? -19.767 8.989 26.339 1.00 94.00 171 ARG A CA 1
ATOM 1315 C C . ARG A 1 171 ? -18.694 7.973 26.735 1.00 94.00 171 ARG A C 1
ATOM 1317 O O . ARG A 1 171 ? -17.518 8.299 26.866 1.00 94.00 171 ARG A O 1
ATOM 1324 N N . GLY A 1 172 ? -19.101 6.713 26.895 1.00 95.31 172 GLY A N 1
ATOM 1325 C CA . GLY A 1 172 ? -18.182 5.612 27.189 1.00 95.31 172 GLY A CA 1
ATOM 1326 C C . GLY A 1 172 ? -17.472 5.065 25.944 1.00 95.31 172 GLY A C 1
ATOM 1327 O O . GLY A 1 172 ? -17.980 5.142 24.824 1.00 95.31 172 GLY A O 1
ATOM 1328 N N . TYR A 1 173 ? -16.320 4.414 26.140 1.00 96.44 173 TYR A N 1
ATOM 1329 C CA . TYR A 1 173 ? -15.557 3.790 25.045 1.00 96.44 173 TYR A CA 1
ATOM 1330 C C . TYR A 1 173 ? -16.333 2.716 24.281 1.00 96.44 173 TYR A C 1
ATOM 1332 O O . TYR A 1 173 ? -16.092 2.533 23.090 1.00 96.44 173 TYR A O 1
ATOM 1340 N N . GLY A 1 174 ? -17.262 2.013 24.933 1.00 96.88 174 GLY A N 1
ATOM 1341 C CA . GLY A 1 174 ? -18.120 1.032 24.265 1.00 96.88 174 GLY A CA 1
ATOM 1342 C C . GLY A 1 174 ? -18.989 1.668 23.177 1.00 96.88 174 GLY A C 1
ATOM 1343 O O . GLY A 1 174 ? -19.006 1.183 22.045 1.00 96.88 174 GLY A O 1
ATOM 1344 N N . ASP A 1 175 ? -19.641 2.788 23.498 1.00 96.25 175 ASP A N 1
ATOM 1345 C CA . ASP A 1 175 ? -20.502 3.519 22.563 1.00 96.25 175 ASP A CA 1
ATOM 1346 C C . ASP A 1 175 ? -19.692 4.115 2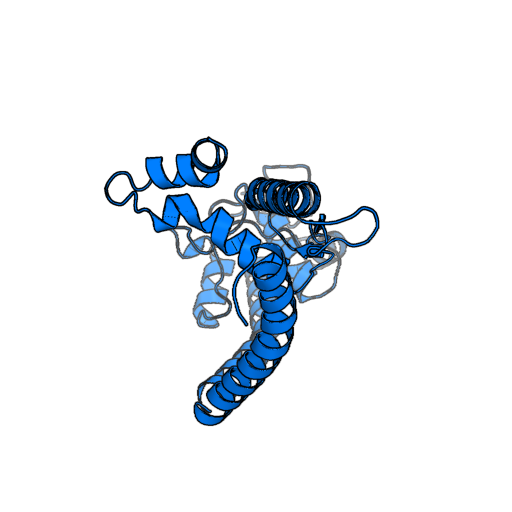1.414 1.00 96.25 175 ASP A C 1
ATOM 1348 O O . ASP A 1 175 ? -20.085 4.009 20.252 1.00 96.25 175 ASP A O 1
ATOM 1352 N N . PHE A 1 176 ? -18.522 4.677 21.724 1.00 98.06 176 PHE A N 1
ATOM 1353 C CA . PHE A 1 176 ? -17.632 5.224 20.706 1.00 98.06 176 PHE A CA 1
ATOM 1354 C C . PHE A 1 176 ? -17.111 4.148 19.758 1.00 98.06 176 PHE A C 1
ATOM 1356 O O . PHE A 1 176 ? -17.256 4.277 18.547 1.00 98.06 176 PHE A O 1
ATOM 1363 N N . LYS A 1 177 ? -16.597 3.027 20.278 1.00 98.44 177 LYS A N 1
ATOM 1364 C CA . LYS A 1 177 ? -16.145 1.910 19.433 1.00 98.44 177 LYS A CA 1
ATOM 1365 C C . LYS A 1 177 ? -17.275 1.346 18.574 1.00 98.44 177 LYS A C 1
ATOM 1367 O O . LYS A 1 177 ? -17.023 0.927 17.447 1.00 98.44 177 LYS A O 1
ATOM 1372 N N . LYS A 1 178 ? -18.514 1.330 19.079 1.00 98.44 178 LYS A N 1
ATOM 1373 C CA . LYS A 1 178 ? -19.685 0.929 18.290 1.00 98.44 178 LYS A CA 1
ATOM 1374 C C . LYS A 1 178 ? -19.940 1.903 17.135 1.00 98.44 178 LYS A C 1
ATOM 1376 O O . LYS A 1 178 ? -20.107 1.438 16.013 1.00 98.44 178 LYS A O 1
ATOM 1381 N N . ALA A 1 179 ? -19.894 3.210 17.387 1.00 98.31 179 ALA A N 1
ATOM 1382 C CA . ALA A 1 179 ? -20.058 4.222 16.344 1.00 98.31 179 ALA A CA 1
ATOM 1383 C C . ALA A 1 179 ? -18.937 4.167 15.291 1.00 98.31 179 ALA A C 1
ATOM 1385 O O . ALA A 1 179 ? -19.216 4.195 14.095 1.00 98.31 179 ALA A O 1
ATOM 1386 N N . VAL A 1 180 ? -17.678 4.002 15.718 1.00 98.50 180 VAL A N 1
ATOM 1387 C CA . VAL A 1 180 ? -16.531 3.819 14.810 1.00 98.50 180 VAL A CA 1
ATOM 1388 C C . VAL A 1 180 ? -16.730 2.568 13.948 1.00 98.50 180 VAL A C 1
ATOM 1390 O O . VAL A 1 180 ? -16.511 2.607 12.741 1.00 98.50 180 VAL A O 1
ATOM 1393 N N . ALA A 1 181 ? -17.176 1.460 14.550 1.00 98.50 181 ALA A N 1
ATOM 1394 C CA . ALA A 1 181 ? -17.444 0.218 13.830 1.00 98.50 181 ALA A CA 1
ATOM 1395 C C . ALA A 1 181 ? -18.524 0.387 12.755 1.00 98.50 181 ALA A C 1
ATOM 1397 O O . ALA A 1 181 ? -18.328 -0.057 11.626 1.00 98.50 181 ALA A O 1
ATOM 1398 N N . GLU A 1 182 ? -19.633 1.042 13.094 1.00 98.38 182 GLU A N 1
ATOM 1399 C CA . GLU A 1 182 ? -20.719 1.330 12.155 1.00 98.38 182 GLU A CA 1
ATOM 1400 C C . GLU A 1 182 ? -20.235 2.227 11.008 1.00 98.38 182 GLU A C 1
ATOM 1402 O O . GLU A 1 182 ? -20.426 1.876 9.846 1.00 98.38 182 GLU A O 1
ATOM 1407 N N . ALA A 1 183 ? -19.518 3.313 11.309 1.00 98.06 183 ALA A N 1
ATOM 1408 C CA . ALA A 1 183 ? -18.995 4.228 10.294 1.00 98.06 183 ALA A CA 1
ATOM 1409 C C . ALA A 1 183 ? -18.017 3.542 9.322 1.00 98.06 183 ALA A C 1
ATOM 1411 O O . ALA A 1 183 ? -18.106 3.733 8.110 1.00 98.06 183 ALA A O 1
ATOM 1412 N N . VAL A 1 184 ? -17.111 2.699 9.831 1.00 97.88 184 VAL A N 1
ATOM 1413 C CA . VAL A 1 184 ? -16.168 1.943 8.990 1.00 97.88 184 VAL A CA 1
ATOM 1414 C C . VAL A 1 184 ? -16.893 0.911 8.124 1.00 97.88 184 VAL A C 1
ATOM 1416 O O . VAL A 1 184 ? -16.554 0.750 6.952 1.00 97.88 184 VAL A O 1
ATOM 1419 N N . VAL A 1 185 ? -17.890 0.208 8.672 1.00 98.19 185 VAL A N 1
ATOM 1420 C CA . VAL A 1 185 ? -18.685 -0.758 7.900 1.00 98.19 185 VAL A CA 1
ATOM 1421 C C . VAL A 1 185 ? -19.446 -0.064 6.775 1.00 98.19 185 VAL A C 1
ATOM 1423 O O . VAL A 1 185 ? -19.416 -0.563 5.651 1.00 98.19 185 VAL A O 1
ATOM 1426 N N . GLU A 1 186 ? -20.082 1.078 7.040 1.00 97.69 186 GLU A N 1
ATOM 1427 C CA . GLU A 1 186 ? -20.821 1.817 6.013 1.00 97.69 186 GLU A CA 1
ATOM 1428 C C . GLU A 1 186 ? -19.911 2.370 4.910 1.00 97.69 186 GLU A C 1
ATOM 1430 O O . GLU A 1 186 ? -20.279 2.292 3.739 1.00 97.69 186 GLU A O 1
ATOM 1435 N N . GLU A 1 187 ? -18.694 2.815 5.237 1.00 96.50 187 GLU A N 1
ATOM 1436 C CA . GLU A 1 187 ? -17.716 3.246 4.226 1.00 96.50 187 GLU A CA 1
ATOM 1437 C C . GLU A 1 187 ? -17.227 2.074 3.351 1.00 96.50 187 GLU A C 1
ATOM 1439 O O . GLU A 1 187 ? -17.055 2.208 2.138 1.00 96.50 187 GLU A O 1
ATOM 1444 N N . ILE A 1 188 ? -17.034 0.885 3.937 1.00 96.56 188 ILE A N 1
ATOM 1445 C CA . ILE A 1 188 ? -16.561 -0.302 3.202 1.00 96.56 188 ILE A CA 1
ATOM 1446 C C . ILE A 1 188 ? -17.687 -0.963 2.395 1.00 96.56 188 ILE A C 1
ATOM 1448 O O . ILE A 1 188 ? -17.421 -1.578 1.358 1.00 96.56 188 ILE A O 1
ATOM 1452 N N . ARG A 1 189 ? -18.948 -0.848 2.825 1.00 96.81 189 ARG A N 1
ATOM 1453 C CA . ARG A 1 189 ? -20.112 -1.494 2.195 1.00 96.81 189 ARG A CA 1
ATOM 1454 C C . ARG A 1 189 ? -20.210 -1.275 0.674 1.00 96.81 189 ARG A C 1
ATOM 1456 O O . ARG A 1 189 ? -20.319 -2.282 -0.031 1.00 96.81 189 ARG A O 1
ATOM 1463 N N . PRO A 1 190 ? -20.140 -0.045 0.122 1.00 96.75 190 PRO A N 1
ATOM 1464 C CA . PRO A 1 190 ? -20.204 0.158 -1.328 1.00 96.75 190 PRO A CA 1
ATOM 1465 C C . PRO A 1 190 ? -18.995 -0.438 -2.065 1.00 96.75 190 PRO A C 1
ATOM 1467 O O . PRO A 1 190 ? -19.147 -0.977 -3.162 1.00 96.75 190 PRO A O 1
ATOM 1470 N N . ILE A 1 191 ? -17.807 -0.412 -1.451 1.00 96.50 191 ILE A N 1
ATOM 1471 C CA . ILE A 1 191 ? -16.593 -1.031 -2.005 1.00 96.50 191 ILE A CA 1
ATOM 1472 C C . ILE A 1 191 ? -16.783 -2.549 -2.090 1.00 96.50 191 ILE A C 1
ATOM 1474 O O . ILE A 1 191 ? -16.475 -3.156 -3.117 1.00 96.50 191 ILE A O 1
ATOM 1478 N N . ARG A 1 192 ? -17.342 -3.158 -1.035 1.00 95.81 192 ARG A N 1
ATOM 1479 C CA . ARG A 1 192 ? -17.633 -4.592 -0.996 1.00 95.81 192 ARG A CA 1
ATOM 1480 C C . ARG A 1 192 ? -18.661 -4.995 -2.042 1.00 95.81 192 ARG A C 1
ATOM 1482 O O . ARG A 1 192 ? -18.425 -5.948 -2.772 1.00 95.81 192 ARG A O 1
ATOM 1489 N N . ALA A 1 193 ? -19.751 -4.239 -2.157 1.00 95.81 193 ALA A N 1
ATOM 1490 C CA . ALA A 1 193 ? -20.783 -4.500 -3.154 1.00 95.81 193 ALA A CA 1
ATOM 1491 C C . ALA A 1 193 ? -20.199 -4.500 -4.576 1.00 95.81 193 ALA A C 1
ATOM 1493 O O . ALA A 1 193 ? -20.469 -5.412 -5.356 1.00 95.81 193 ALA A O 1
ATOM 1494 N N . ARG A 1 194 ? -19.330 -3.528 -4.891 1.00 96.31 194 ARG A N 1
ATOM 1495 C CA . ARG A 1 194 ? -18.661 -3.467 -6.195 1.00 96.31 194 ARG A CA 1
ATOM 1496 C C . ARG A 1 194 ? -17.668 -4.611 -6.394 1.00 96.31 194 ARG A C 1
ATOM 1498 O O . ARG A 1 194 ? -17.582 -5.151 -7.491 1.00 96.31 194 ARG A O 1
ATOM 1505 N N . TYR A 1 195 ? -16.931 -4.998 -5.356 1.00 96.25 195 TYR A N 1
ATOM 1506 C CA . TYR A 1 195 ? -16.048 -6.162 -5.408 1.00 96.25 195 TYR A CA 1
ATOM 1507 C C . TYR A 1 195 ? -16.828 -7.458 -5.683 1.00 96.25 195 TYR A C 1
ATOM 1509 O O . TYR A 1 195 ? -16.447 -8.224 -6.567 1.00 96.25 195 TYR A O 1
ATOM 1517 N N . ASP A 1 196 ? -17.937 -7.689 -4.980 1.00 94.12 196 ASP A N 1
ATOM 1518 C CA . ASP A 1 196 ? -18.769 -8.890 -5.129 1.00 94.12 196 ASP A CA 1
ATOM 1519 C C . ASP A 1 196 ? -19.455 -8.951 -6.501 1.00 94.12 196 ASP A C 1
ATOM 1521 O O . ASP A 1 196 ? -19.659 -10.031 -7.053 1.00 94.12 196 ASP A O 1
ATOM 1525 N N . GLU A 1 197 ? -19.808 -7.796 -7.069 1.00 95.19 197 GLU A N 1
ATOM 1526 C CA . GLU A 1 197 ? -20.305 -7.685 -8.442 1.00 95.19 197 GLU A CA 1
ATOM 1527 C C . GLU A 1 197 ? -19.213 -8.052 -9.458 1.00 95.19 197 GLU A C 1
ATOM 1529 O O . GLU A 1 197 ? -19.416 -8.915 -10.312 1.00 95.19 197 GLU A O 1
ATOM 1534 N N . LEU A 1 198 ? -18.036 -7.428 -9.348 1.00 95.31 198 LEU A N 1
ATOM 1535 C CA . LEU A 1 198 ? -16.944 -7.594 -10.309 1.00 95.31 198 LEU A CA 1
ATOM 1536 C C . LEU A 1 198 ? -16.309 -8.988 -10.254 1.00 95.31 198 LEU A C 1
ATOM 1538 O O . LEU A 1 198 ? -15.982 -9.554 -11.293 1.00 95.31 198 LEU A O 1
ATOM 1542 N N . SER A 1 199 ? -16.156 -9.558 -9.059 1.00 94.31 199 SER A N 1
ATOM 1543 C CA . SER A 1 199 ? -15.523 -10.869 -8.847 1.00 94.31 199 SER A CA 1
ATOM 1544 C C . SER A 1 199 ? -16.310 -12.036 -9.447 1.00 94.31 199 SER A C 1
ATOM 1546 O O . SER A 1 199 ? -15.722 -13.069 -9.763 1.00 94.31 199 SER A O 1
ATOM 1548 N N . LYS A 1 200 ? -17.622 -11.873 -9.661 1.00 95.19 200 LYS A N 1
ATOM 1549 C CA . LYS A 1 200 ? -18.473 -12.875 -10.323 1.00 95.19 200 LYS A CA 1
ATOM 1550 C C . LYS A 1 200 ? -18.306 -12.895 -11.841 1.00 95.19 200 LYS A C 1
ATOM 1552 O O . LYS A 1 200 ? -18.647 -13.893 -12.469 1.00 95.19 200 LYS A O 1
ATOM 1557 N N . SER A 1 201 ? -17.793 -11.819 -12.436 1.00 95.12 201 SER A N 1
ATOM 1558 C CA . SER A 1 201 ? -17.651 -11.692 -13.886 1.00 95.12 201 SER A CA 1
ATOM 1559 C C . SER A 1 201 ? -16.214 -11.967 -14.321 1.00 95.12 201 SER A C 1
ATOM 1561 O O . SER A 1 201 ? -15.421 -11.053 -14.559 1.00 95.12 201 SER A O 1
ATOM 1563 N N . LYS A 1 202 ? -15.865 -13.255 -14.409 1.00 95.19 202 LYS A N 1
ATOM 1564 C CA . LYS A 1 202 ? -14.517 -13.691 -14.797 1.00 95.19 202 LYS A CA 1
ATOM 1565 C C . LYS A 1 202 ? -14.117 -13.149 -16.174 1.00 95.19 202 LYS A C 1
ATOM 1567 O O . LYS A 1 202 ? -13.038 -12.577 -16.296 1.00 95.19 202 LYS A O 1
ATOM 1572 N N . ASP A 1 203 ? -15.009 -13.239 -17.158 1.00 96.62 203 ASP A N 1
ATOM 1573 C CA . ASP A 1 203 ? -14.750 -12.778 -18.529 1.00 96.62 203 ASP A CA 1
ATOM 1574 C C . ASP A 1 203 ? -14.460 -11.271 -18.583 1.00 96.62 203 ASP A C 1
ATOM 1576 O O . ASP A 1 203 ? -13.552 -10.830 -19.284 1.00 96.62 203 ASP A O 1
ATOM 1580 N N . TYR A 1 204 ? -15.175 -10.473 -17.783 1.00 95.25 204 TYR A N 1
ATOM 1581 C CA . TYR A 1 204 ? -14.934 -9.033 -17.685 1.00 95.25 204 TYR A CA 1
ATOM 1582 C C . TYR A 1 204 ? -13.565 -8.712 -17.065 1.00 95.25 204 TYR A C 1
ATOM 1584 O O . TYR A 1 204 ? -12.855 -7.828 -17.548 1.00 95.25 204 TYR A O 1
ATOM 1592 N N . LEU A 1 205 ? -13.161 -9.437 -16.015 1.00 96.62 205 LEU A N 1
ATOM 1593 C CA . LEU A 1 205 ? -11.834 -9.275 -15.410 1.00 96.62 205 LEU A CA 1
ATOM 1594 C C . LEU A 1 205 ? -10.721 -9.673 -16.386 1.00 96.62 205 LEU A C 1
ATOM 1596 O O . LEU A 1 205 ? -9.719 -8.966 -16.496 1.00 96.62 205 LEU A O 1
ATOM 1600 N N . GLU A 1 206 ? -10.906 -10.766 -17.126 1.00 96.81 206 GLU A N 1
ATOM 1601 C CA . GLU A 1 206 ? -9.973 -11.193 -18.169 1.00 96.81 206 GLU A CA 1
ATOM 1602 C C . GLU A 1 206 ? -9.874 -10.161 -19.296 1.00 96.81 206 GLU A C 1
ATOM 1604 O O . GLU A 1 206 ? -8.771 -9.848 -19.747 1.00 96.81 206 GLU A O 1
ATOM 1609 N N . GLU A 1 207 ? -10.995 -9.568 -19.709 1.00 97.44 207 GLU A N 1
ATOM 1610 C CA . GLU A 1 207 ? -11.013 -8.502 -20.707 1.00 97.44 207 GLU A CA 1
ATOM 1611 C C . GLU A 1 207 ? -10.240 -7.261 -20.232 1.00 97.44 207 GLU A C 1
ATOM 1613 O O . GLU A 1 207 ? -9.428 -6.718 -20.989 1.00 97.44 207 GLU A O 1
ATOM 1618 N N . ILE A 1 208 ? -10.435 -6.832 -18.979 1.00 97.12 208 ILE A N 1
ATOM 1619 C CA . ILE A 1 208 ? -9.670 -5.727 -18.380 1.00 97.12 208 ILE A CA 1
ATOM 1620 C C . ILE A 1 208 ? -8.177 -6.054 -18.367 1.00 97.12 208 ILE A C 1
ATOM 1622 O O . ILE A 1 208 ? -7.374 -5.239 -18.827 1.00 97.12 208 ILE A O 1
ATOM 1626 N N . CYS A 1 209 ? -7.795 -7.234 -17.871 1.00 97.44 209 CYS A N 1
ATOM 1627 C CA . CYS A 1 209 ? -6.399 -7.660 -17.808 1.00 97.44 209 CYS A CA 1
ATOM 1628 C C . CYS A 1 209 ? -5.766 -7.708 -19.202 1.00 97.44 209 CYS A C 1
ATOM 1630 O O . CYS A 1 209 ? -4.660 -7.204 -19.390 1.00 97.44 209 CYS A O 1
ATOM 1632 N N . LYS A 1 210 ? -6.483 -8.240 -20.198 1.00 98.19 210 LYS A N 1
ATOM 1633 C CA . LYS A 1 210 ? -6.020 -8.312 -21.587 1.00 98.19 210 LYS A CA 1
ATOM 1634 C C . LYS A 1 210 ? -5.796 -6.924 -22.180 1.00 98.19 210 LYS A C 1
ATOM 1636 O O . LYS A 1 210 ? -4.736 -6.675 -22.749 1.00 98.19 210 LYS A O 1
ATOM 1641 N N . LYS A 1 211 ? -6.755 -6.006 -22.025 1.00 98.00 211 LYS A N 1
ATOM 1642 C CA . LYS A 1 211 ? -6.614 -4.618 -22.501 1.00 98.00 211 LYS A CA 1
ATOM 1643 C C . LYS A 1 211 ? -5.476 -3.889 -21.782 1.00 98.00 211 LYS A C 1
ATOM 1645 O O . LYS A 1 211 ? -4.702 -3.178 -22.418 1.00 98.00 211 LYS A O 1
ATOM 1650 N N . GLY A 1 212 ? -5.353 -4.088 -20.470 1.00 98.12 212 GLY A N 1
ATOM 1651 C CA . GLY A 1 212 ? -4.264 -3.544 -19.661 1.00 98.12 212 GLY A CA 1
ATOM 1652 C C . GLY A 1 212 ? -2.895 -4.025 -20.142 1.00 98.12 212 GLY A C 1
ATOM 1653 O O . GLY A 1 212 ? -2.019 -3.200 -20.385 1.00 98.12 212 GLY A O 1
ATOM 1654 N N . ALA A 1 213 ? -2.744 -5.334 -20.361 1.00 98.25 213 ALA A N 1
ATOM 1655 C CA . ALA A 1 213 ? -1.518 -5.942 -20.872 1.00 98.25 213 ALA A CA 1
ATOM 1656 C C . ALA A 1 213 ? -1.156 -5.415 -22.267 1.00 98.25 213 ALA A C 1
ATOM 1658 O O . ALA A 1 213 ? -0.027 -4.998 -22.480 1.00 98.25 213 ALA A O 1
ATOM 1659 N N . GLN A 1 214 ? -2.121 -5.323 -23.188 1.00 98.06 214 GLN A N 1
ATOM 1660 C CA . GLN A 1 214 ? -1.884 -4.777 -24.532 1.00 98.06 214 GLN A CA 1
ATOM 1661 C C . GLN A 1 214 ? -1.370 -3.330 -24.497 1.00 98.06 214 GLN A C 1
ATOM 1663 O O . GLN A 1 214 ? -0.426 -2.980 -25.209 1.00 98.06 214 GLN A O 1
ATOM 1668 N N . ASN A 1 215 ? -1.967 -2.486 -23.652 1.00 97.56 215 ASN A N 1
ATOM 1669 C CA . ASN A 1 215 ? -1.531 -1.101 -23.485 1.00 97.56 215 ASN A CA 1
ATOM 1670 C C . ASN A 1 215 ? -0.140 -1.016 -22.843 1.00 97.56 215 ASN A C 1
ATOM 1672 O O . ASN A 1 215 ? 0.697 -0.223 -23.278 1.00 97.56 215 ASN A O 1
ATOM 1676 N N . ALA A 1 216 ? 0.107 -1.839 -21.823 1.00 97.94 216 ALA A N 1
ATOM 1677 C CA . ALA A 1 216 ? 1.387 -1.916 -21.140 1.00 97.94 216 ALA A CA 1
ATOM 1678 C C . ALA A 1 216 ? 2.502 -2.373 -22.096 1.00 97.94 216 ALA A C 1
ATOM 1680 O O . ALA A 1 216 ? 3.508 -1.678 -22.236 1.00 97.94 216 ALA A O 1
ATOM 1681 N N . ASP A 1 217 ? 2.274 -3.455 -22.842 1.00 97.81 217 ASP A N 1
ATOM 1682 C CA . ASP A 1 217 ? 3.200 -4.000 -23.835 1.00 97.81 217 ASP A CA 1
ATOM 1683 C C . ASP A 1 217 ? 3.546 -2.972 -24.908 1.00 97.81 217 ASP A C 1
ATOM 1685 O O . ASP A 1 217 ? 4.713 -2.816 -25.271 1.00 97.81 217 ASP A O 1
ATOM 1689 N N . TYR A 1 218 ? 2.557 -2.229 -25.409 1.00 96.94 218 TYR A N 1
ATOM 1690 C CA . TYR A 1 218 ? 2.794 -1.197 -26.416 1.00 96.94 218 TYR A CA 1
ATOM 1691 C C . TYR A 1 218 ? 3.759 -0.107 -25.921 1.00 96.94 218 TYR A C 1
ATOM 1693 O O . TYR A 1 218 ? 4.623 0.352 -26.674 1.00 96.94 218 TYR A O 1
ATOM 1701 N N . ILE A 1 219 ? 3.636 0.315 -24.659 1.00 97.38 219 ILE A N 1
ATOM 1702 C CA . ILE A 1 219 ? 4.511 1.333 -24.063 1.00 97.38 219 ILE A CA 1
ATOM 1703 C C . ILE A 1 219 ? 5.885 0.734 -23.741 1.00 97.38 219 ILE A C 1
ATOM 1705 O O . ILE A 1 219 ? 6.908 1.301 -24.133 1.00 97.38 219 ILE A O 1
ATOM 1709 N N . ALA A 1 220 ? 5.912 -0.425 -23.082 1.00 98.00 220 ALA A N 1
ATOM 1710 C CA . ALA A 1 220 ? 7.130 -1.095 -22.645 1.00 98.00 220 ALA A CA 1
ATOM 1711 C C . ALA A 1 220 ? 8.042 -1.452 -23.828 1.00 98.00 220 ALA A C 1
ATOM 1713 O O . ALA A 1 220 ? 9.238 -1.152 -23.793 1.00 98.00 220 ALA A O 1
ATOM 1714 N N . ASN A 1 221 ? 7.483 -1.993 -24.919 1.00 97.44 221 ASN A N 1
ATOM 1715 C CA . ASN A 1 221 ? 8.258 -2.374 -26.103 1.00 97.44 221 ASN A CA 1
ATOM 1716 C C . ASN A 1 221 ? 8.934 -1.177 -26.785 1.00 97.44 221 ASN A C 1
ATOM 1718 O O . ASN A 1 221 ? 10.031 -1.317 -27.325 1.00 97.44 221 ASN A O 1
ATOM 1722 N N . LYS A 1 222 ? 8.358 0.032 -26.718 1.00 96.62 222 LYS A N 1
ATOM 1723 C CA . LYS A 1 222 ? 9.037 1.238 -27.228 1.00 96.62 222 LYS A CA 1
ATOM 1724 C C . LYS A 1 222 ? 10.326 1.523 -26.465 1.00 96.62 222 LYS A C 1
ATOM 1726 O O . LYS A 1 222 ? 11.328 1.886 -27.081 1.00 96.62 222 LYS A O 1
ATOM 1731 N N . THR A 1 223 ? 10.306 1.386 -25.142 1.00 97.12 223 THR A N 1
ATOM 1732 C CA . THR A 1 223 ? 11.500 1.561 -24.308 1.00 97.12 223 THR A CA 1
ATOM 1733 C C . THR A 1 223 ? 12.477 0.410 -24.522 1.00 97.12 223 THR A C 1
ATOM 1735 O O . THR A 1 223 ? 13.659 0.656 -24.755 1.00 97.12 223 THR A O 1
ATOM 1738 N N . LEU A 1 224 ? 11.989 -0.831 -24.520 1.00 97.50 224 LEU A N 1
ATOM 1739 C CA . LEU A 1 224 ? 12.819 -2.020 -24.697 1.00 97.50 224 LEU A CA 1
ATOM 1740 C C . LEU A 1 224 ? 13.567 -2.004 -26.036 1.00 97.50 224 LEU A C 1
ATOM 1742 O O . LEU A 1 224 ? 14.778 -2.204 -26.061 1.00 97.50 224 LEU A O 1
ATOM 1746 N N . ASN A 1 225 ? 12.897 -1.640 -27.131 1.00 97.06 225 ASN A N 1
ATOM 1747 C CA . ASN A 1 225 ? 13.535 -1.518 -28.443 1.00 97.06 225 ASN A CA 1
ATOM 1748 C C . ASN A 1 225 ? 14.623 -0.433 -28.462 1.00 97.06 225 ASN A C 1
ATOM 1750 O O . ASN A 1 225 ? 15.671 -0.608 -29.085 1.00 97.06 225 ASN A O 1
ATOM 1754 N N . LYS A 1 226 ? 14.434 0.688 -27.749 1.00 95.88 226 LYS A N 1
ATOM 1755 C CA . LYS A 1 226 ? 15.499 1.696 -27.595 1.00 95.88 226 LYS A CA 1
ATOM 1756 C C . LYS A 1 226 ? 16.699 1.115 -26.853 1.00 95.88 226 LYS A C 1
ATOM 1758 O O . LYS A 1 226 ? 17.826 1.324 -27.295 1.00 95.88 226 LYS A O 1
ATOM 1763 N N . VAL A 1 227 ? 16.463 0.381 -25.764 1.00 97.19 227 VAL A N 1
ATOM 1764 C CA . VAL A 1 227 ? 17.514 -0.295 -24.990 1.00 97.19 227 VAL A CA 1
ATOM 1765 C C . VAL A 1 227 ? 18.272 -1.286 -25.872 1.00 97.19 227 VAL A C 1
ATOM 1767 O O . VAL A 1 227 ? 19.491 -1.194 -25.971 1.00 97.19 227 VAL A O 1
ATOM 1770 N N . TYR A 1 228 ? 17.571 -2.168 -26.583 1.00 97.44 228 TYR A N 1
ATOM 1771 C CA . TYR A 1 228 ? 18.182 -3.165 -27.466 1.00 97.44 228 TYR A CA 1
ATOM 1772 C C . TYR A 1 228 ? 19.031 -2.523 -28.561 1.00 97.44 228 TYR A C 1
ATOM 1774 O O . TYR A 1 228 ? 20.173 -2.927 -28.774 1.00 97.44 228 TYR A O 1
ATOM 1782 N N . LYS A 1 229 ? 18.539 -1.440 -29.172 1.00 95.00 229 LYS A N 1
ATOM 1783 C CA . LYS A 1 229 ? 19.281 -0.700 -30.197 1.00 95.00 229 LYS A CA 1
ATOM 1784 C C . LYS A 1 229 ? 20.553 -0.074 -29.630 1.00 95.00 229 LYS A C 1
ATOM 1786 O O . LYS A 1 229 ? 21.570 -0.024 -30.313 1.00 95.00 229 LYS A O 1
ATOM 1791 N N . LYS A 1 230 ? 20.502 0.416 -28.389 1.00 94.38 230 LYS A N 1
ATOM 1792 C CA . LYS A 1 230 ? 21.668 0.963 -27.686 1.00 94.38 230 LYS A CA 1
ATOM 1793 C C . LYS A 1 230 ? 22.698 -0.098 -27.306 1.00 94.38 230 LYS A C 1
ATOM 1795 O O . LYS A 1 230 ? 23.885 0.208 -27.320 1.00 94.38 230 LYS A O 1
ATOM 1800 N N . LEU A 1 231 ? 22.249 -1.315 -27.009 1.00 94.88 231 LEU A N 1
ATOM 1801 C CA . LEU A 1 231 ? 23.107 -2.463 -26.711 1.00 94.88 231 LEU A CA 1
ATOM 1802 C C . LEU A 1 231 ? 23.669 -3.146 -27.969 1.00 94.88 231 LEU A C 1
ATOM 1804 O O . LEU A 1 231 ? 24.548 -3.993 -27.854 1.00 94.88 231 LEU A O 1
ATOM 1808 N N . GLY A 1 232 ? 23.192 -2.772 -29.160 1.00 93.94 232 GLY A N 1
ATOM 1809 C CA . GLY A 1 232 ? 23.648 -3.339 -30.430 1.00 93.94 232 GLY A CA 1
ATOM 1810 C C . GLY A 1 232 ? 22.957 -4.648 -30.820 1.00 93.94 232 GLY A C 1
ATOM 1811 O O . GLY A 1 232 ? 23.468 -5.366 -31.676 1.00 93.94 232 GLY A O 1
ATOM 1812 N N . PHE A 1 233 ? 21.808 -4.969 -30.220 1.00 94.38 233 PHE A N 1
ATOM 1813 C CA . PHE A 1 233 ? 21.005 -6.111 -30.653 1.00 94.38 233 PHE A CA 1
ATOM 1814 C C . PHE A 1 233 ? 20.290 -5.819 -31.976 1.00 94.38 233 PHE A C 1
ATOM 1816 O O . PHE A 1 233 ? 19.888 -4.685 -32.249 1.00 94.38 233 PHE A O 1
ATOM 1823 N N . LEU A 1 234 ? 20.124 -6.865 -32.787 1.00 83.06 234 LEU A N 1
ATOM 1824 C CA . LEU A 1 234 ? 19.270 -6.843 -33.973 1.00 83.06 234 LEU A CA 1
ATOM 1825 C C . LEU A 1 234 ? 17.807 -6.904 -33.511 1.00 83.06 234 LEU A C 1
ATOM 1827 O O . LEU A 1 234 ? 17.470 -7.749 -32.682 1.00 83.06 234 LEU A O 1
ATOM 1831 N N . ILE A 1 235 ? 16.975 -5.988 -34.014 1.00 68.25 235 ILE A N 1
ATOM 1832 C CA . ILE A 1 235 ? 15.550 -5.838 -33.669 1.00 68.25 235 ILE A CA 1
ATOM 1833 C C . ILE A 1 235 ? 14.727 -5.964 -34.942 1.00 68.25 235 ILE A C 1
ATOM 1835 O O . ILE A 1 235 ? 15.146 -5.335 -35.942 1.00 68.25 235 ILE A O 1
#

Foldseek 3Di:
DLLVPQPQLVVVCVVCVVDNDPCSSCVLVVVLLVCFLQQAAEDEDDPSCQSSLVVSQVVQVVLQVPQHDPPGGLGHNHDYDHPPDQQQAFFQAQLVHGQDPPDPDPLGDDDLPDDLVSLLVSLLSGDAADPFAQAQDPPDPNGSNSNNLLSLLCRLVVHHSHVVSVVCGPHGPNVSSNVSSVSVSVSSVVVVVVCVVVVVCPVVVVVVVVVVVVVSCVSSVVSVVVSCVSVVHDD

Sequence (235 aa):
GELSRMTQFKDKSAKHADNINAGLFTYPVLMAADILLYQADLVPVGKDQMQHIEITRDIAERFNSIYCKEGNPVFKVPKGFLPKSGAKVMSLAEPTKKMSKSDENPKAYISILDDFAVISNKIKSAVTDSEGKIEYRPDDDTKAGINNLLTIMAAVTKSSEEKIAEEFAGRGYGDFKKAVAEAVVEEIRPIRARYDELSKSKDYLEEICKKGAQNADYIANKTLNKVYKKLGFLI

Nearest PDB structures (foldseek):
  3sz3-assembly1_A-2  TM=9.400E-01  e=2.416E-20  Vibrio cholerae O1 biovar El Tor str. N16961
  6dfu-assembly1_A  TM=9.574E-01  e=1.345E-18  Haemophilus influenzae Rd KW20
  5v0i-assembly1_A  TM=9.612E-01  e=2.974E-18  Escherichia coli O157:H7 str. EDL933
  8i2m-assembly1_A  TM=9.624E-01  e=7.310E-18  Escherichia coli K-12
  3n9i-assembly1_B  TM=9.056E-01  e=2.974E-18  Yersinia pestis CO92

pLDDT: mean 94.12, std 5.58, range [57.09, 98.5]

Mean predicted aligned error: 5.58 Å

Radius of gyration: 23.5 Å; Cα contacts (8 Å, |Δi|>4): 271; chains: 1; bounding box: 48×39×66 Å

Solvent-accessible surface area (backbone atoms only — not comparable to full-atom values): 13209 Å² total; per-residue (Å²): 111,73,58,82,66,34,63,67,42,53,54,50,36,70,76,35,71,92,66,74,49,69,62,69,57,45,45,56,58,53,53,28,50,68,44,44,34,66,52,36,63,68,44,83,49,57,84,90,44,47,69,45,43,51,52,30,27,53,51,29,50,51,50,28,66,75,61,31,57,90,98,51,64,82,45,51,66,48,40,77,37,69,67,85,74,68,74,84,60,35,13,33,66,45,39,92,40,70,47,47,95,82,49,90,53,72,56,25,44,80,59,91,83,51,55,65,68,55,47,30,48,36,46,58,66,35,46,61,64,87,82,67,70,53,56,68,45,92,91,37,78,73,39,31,27,48,35,34,51,35,42,52,40,17,60,65,69,73,50,52,39,61,59,52,22,62,76,40,54,93,42,51,64,69,61,50,26,48,52,42,23,51,49,50,42,61,61,44,45,65,57,47,53,51,47,62,58,50,70,70,36,58,68,61,52,50,49,50,51,52,53,50,48,54,56,48,50,61,48,29,48,59,40,47,53,53,52,38,56,58,73,68,51,91,128